Protein 7QLH (pdb70)

Organism: Lactobacillus amylovorus (strain GRL 1112) (NCBI:txid695560)

Radius of gyration: 29.22 Å; Cα contacts (8 Å, |Δi|>4): 826; chains: 2; bounding box: 49×31×118 Å

Sequence (323 aa):
DVNVTSNVQAITSPQTTTIDNQTGAVTYSNWDGKVNGTVTATYNGQSYTATLNETAGKENSRVTPWYTQDGGKTWNVLKKDGGVYRLEPAGKYQLSVNNVSFNFGGTANANKKNITLTSSNGVQFRENGQWKDSIKVSTDQNGAVSQPLTLLIPITPVDVTNGDVNVTSNVQAITSPQTTTIDNQTGAVTYSNWDGKVNGTVTATYNGQSYTATLNETAGKENSRVTPWYTQDGGKTWNVLKKDGGVYRLEPAGKYQLSVNNVSFNFGGTANANKKNITLTSSNGVQFRENGQWKDSIKVSTDQNGAVSQPLTLLIPITPVDVTN

Structure (mmCIF, N/CA/C/O backbone):
data_7QLH
#
_entry.id   7QLH
#
_cell.length_a   49.543
_cell.length_b   91.756
_cell.length_c   93.616
_cell.angle_alpha   90.000
_cell.angle_beta   90.000
_cell.angle_gamma   90.000
#
_symmetry.space_group_name_H-M   'P 21 21 2'
#
loop_
_entity.id
_entity.type
_entity.pdbx_description
1 polymer S-layer
2 non-polymer 'PHOSPHATE ION'
3 non-polymer 'SODIUM ION'
4 water water
#
loop_
_atom_site.group_PDB
_atom_site.id
_atom_site.type_symbol
_atom_site.label_atom_id
_atom_site.label_alt_id
_atom_site.label_comp_id
_atom_site.label_asym_id
_atom_site.label_entity_id
_atom_site.label_seq_id
_atom_site.pdbx_PDB_ins_code
_atom_site.Cartn_x
_atom_site.Cartn_y
_atom_site.Cartn_z
_atom_site.occupancy
_atom_site.B_iso_or_equiv
_atom_site.auth_seq_id
_atom_site.auth_comp_id
_atom_site.auth_asym_id
_atom_site.auth_atom_id
_atom_site.pdbx_PDB_model_num
ATOM 1 N N . ASP A 1 5 ? 14.78713 40.78424 -53.62906 1.000 78.25240 50 ASP A N 1
ATOM 2 C CA . ASP A 1 5 ? 14.21230 40.55591 -52.30757 1.000 69.95642 50 ASP A CA 1
ATOM 3 C C . ASP A 1 5 ? 12.76028 41.00432 -52.25353 1.000 62.35492 50 ASP A C 1
ATOM 4 O O . ASP A 1 5 ? 12.41706 42.08801 -52.72458 1.000 58.54192 50 ASP A O 1
ATOM 9 N N . VAL A 1 6 ? 11.90698 40.16399 -51.67706 1.000 56.18214 51 VAL A N 1
ATOM 10 C CA . VAL A 1 6 ? 10.48673 40.45506 -51.54322 1.000 57.79229 51 VAL A CA 1
ATOM 11 C C . VAL A 1 6 ? 10.13660 40.51473 -50.06442 1.000 51.89827 51 VAL A C 1
ATOM 12 O O . VAL A 1 6 ? 10.58641 39.67744 -49.27451 1.000 47.88334 51 VAL A O 1
ATOM 16 N N . ASN A 1 7 ? 9.33316 41.50618 -49.69568 1.000 49.98444 52 ASN A N 1
ATOM 17 C CA . ASN A 1 7 ? 8.82843 41.66037 -48.33602 1.000 55.77322 52 ASN A CA 1
ATOM 18 C C . ASN A 1 7 ? 7.36340 41.24222 -48.33072 1.000 50.77154 52 ASN A C 1
ATOM 19 O O . ASN A 1 7 ? 6.51450 41.92849 -48.91065 1.000 51.41300 52 ASN A O 1
ATOM 24 N N . VAL A 1 8 ? 7.07177 40.11588 -47.68843 1.000 41.03465 53 VAL A N 1
ATOM 25 C CA . VAL A 1 8 ? 5.71255 39.59285 -47.60843 1.000 48.26392 53 VAL A CA 1
ATOM 26 C C . VAL A 1 8 ? 5.09507 40.10001 -46.30946 1.000 45.13585 53 VAL A C 1
ATOM 27 O O . VAL A 1 8 ? 5.50659 39.69704 -45.22119 1.000 53.61646 53 VAL A O 1
ATOM 31 N N . THR A 1 9 ? 4.11477 40.99168 -46.41197 1.000 51.18162 54 THR A N 1
ATOM 32 C CA . THR A 1 9 ? 3.45916 41.53024 -45.22997 1.000 53.56586 54 THR A CA 1
ATOM 33 C C . THR A 1 9 ? 2.01869 41.04732 -45.16342 1.000 51.41316 54 THR A C 1
ATOM 34 O O . THR A 1 9 ? 1.37097 40.81836 -46.18815 1.000 49.48461 54 THR A O 1
ATOM 38 N N . SER A 1 10 ? 1.52334 40.90094 -43.93986 1.000 61.77859 55 SER A N 1
ATOM 39 C CA . SER A 1 10 ? 0.14811 40.49477 -43.69619 1.000 55.66892 55 SER A CA 1
ATOM 40 C C . SER A 1 10 ? -0.69744 41.71368 -43.35948 1.000 50.39947 55 SER A C 1
ATOM 41 O O . SER A 1 10 ? -0.28577 42.56292 -42.56414 1.000 50.13972 55 SER A O 1
ATOM 44 N N . ASN A 1 11 ? -1.86865 41.80253 -43.98383 1.000 54.02735 56 ASN A N 1
ATOM 45 C CA . ASN A 1 11 ? -2.89569 42.76030 -43.60282 1.000 56.41879 56 ASN A CA 1
ATOM 46 C C . ASN A 1 11 ? -4.12344 42.04999 -43.05403 1.000 54.79762 56 ASN A C 1
ATOM 47 O O . ASN A 1 11 ? -5.19906 42.64806 -42.95622 1.000 60.51692 56 ASN A O 1
ATOM 52 N N . VAL A 1 12 ? -3.97075 40.77671 -42.69654 1.000 56.16277 57 VAL A N 1
ATOM 53 C CA . VAL A 1 12 ? -5.07299 39.97261 -42.18674 1.000 55.16308 57 VAL A CA 1
ATOM 54 C C . VAL A 1 12 ? -5.41539 40.43829 -40.77662 1.000 57.48582 57 VAL A C 1
ATOM 55 O O . VAL A 1 12 ? -4.58874 40.35469 -39.86047 1.000 54.25058 57 VAL A O 1
ATOM 59 N N . GLN A 1 13 ? -6.63719 40.93442 -40.59970 1.000 57.36854 58 GLN A N 1
ATOM 60 C CA . GLN A 1 13 ? -7.12232 41.42361 -39.31768 1.000 58.91875 58 GLN A CA 1
ATOM 61 C C . GLN A 1 13 ? -8.27571 40.55138 -38.84871 1.000 59.31199 58 GLN A C 1
ATOM 62 O O . GLN A 1 13 ? -9.08212 40.08349 -39.65892 1.000 55.50449 58 GLN A O 1
ATOM 68 N N . ALA A 1 14 ? -8.35001 40.33843 -37.53834 1.000 54.53262 59 ALA A N 1
ATOM 69 C CA . ALA A 1 14 ? -9.43096 39.58507 -36.91874 1.000 56.67065 59 ALA A CA 1
ATOM 70 C C . ALA A 1 14 ? -10.18662 40.50938 -35.97482 1.000 56.74730 59 ALA A C 1
ATOM 71 O O . ALA A 1 14 ? -9.60633 41.03342 -35.01905 1.000 64.17238 59 ALA A O 1
ATOM 73 N N . ILE A 1 15 ? -11.47000 40.72172 -36.25374 1.000 59.20417 60 ILE A N 1
ATOM 74 C CA . ILE A 1 15 ? -12.34982 41.52366 -35.41044 1.000 59.57463 60 ILE A CA 1
ATOM 75 C C . ILE A 1 15 ? -13.28804 40.57480 -34.67657 1.000 65.87052 60 ILE A C 1
ATOM 76 O O . ILE A 1 15 ? -13.88225 39.67818 -35.28973 1.000 61.25550 60 ILE A O 1
ATOM 81 N N . THR A 1 16 ? -13.40211 40.75375 -33.36321 1.000 59.04721 61 THR A N 1
ATOM 82 C CA . THR A 1 16 ? -14.15042 39.83325 -32.52022 1.000 57.02057 61 THR A CA 1
ATOM 83 C C . THR A 1 16 ? -15.06717 40.61240 -31.58873 1.000 56.79925 61 THR A C 1
ATOM 84 O O . THR A 1 16 ? -14.67843 41.64371 -31.03276 1.000 56.43357 61 THR A O 1
ATOM 88 N N . SER A 1 17 ? -16.29139 40.11353 -31.43238 1.000 56.50158 62 SER A N 1
ATOM 89 C CA . SER A 1 17 ? -17.34055 40.79725 -30.69808 1.000 56.20202 62 SER A CA 1
ATOM 90 C C . SER A 1 17 ? -17.99579 39.84476 -29.70631 1.000 56.54327 62 SER A C 1
ATOM 91 O O . SER A 1 17 ? -18.20047 38.66453 -30.02059 1.000 52.18151 62 SER A O 1
ATOM 94 N N . PRO A 1 18 ? -18.33594 40.32190 -28.50633 1.000 49.37414 63 PRO A N 1
ATOM 95 C CA . PRO A 1 18 ? -18.92004 39.43222 -27.49426 1.000 44.92700 63 PRO A CA 1
ATOM 96 C C . PRO A 1 18 ? -20.42547 39.30661 -27.67939 1.000 43.48753 63 PRO A C 1
ATOM 97 O O . PRO A 1 18 ? -21.12349 40.30133 -27.88412 1.000 50.91607 63 PRO A O 1
ATOM 101 N N . GLN A 1 19 ? -20.92396 38.07164 -27.61601 1.000 42.19922 64 GLN A N 1
ATOM 102 C CA . GLN A 1 19 ? -22.36191 37.85081 -27.68490 1.000 48.13378 64 GLN A CA 1
ATOM 103 C C . GLN A 1 19 ? -23.04059 37.99057 -26.32472 1.000 47.33120 64 GLN A C 1
ATOM 104 O O . GLN A 1 19 ? -24.26283 38.17454 -26.27066 1.000 43.92457 64 GLN A O 1
ATOM 110 N N . THR A 1 20 ? -22.28317 37.92933 -25.23114 1.000 42.49526 65 THR A N 1
ATOM 111 C CA . THR A 1 20 ? -22.85790 37.91157 -23.89112 1.000 43.41661 65 THR A CA 1
ATOM 112 C C . THR A 1 20 ? -22.17805 38.95419 -23.01782 1.000 43.99306 65 THR A C 1
ATOM 113 O O . THR A 1 20 ? -20.94517 39.02532 -22.97169 1.000 46.50675 65 THR A O 1
ATOM 117 N N . THR A 1 21 ? -22.98116 39.75718 -22.32801 1.000 44.58131 66 THR A N 1
ATOM 118 C CA . THR A 1 21 ? -22.49224 40.69316 -21.32636 1.000 45.96245 66 THR A CA 1
ATOM 119 C C . THR A 1 21 ? -22.99235 40.25828 -19.95389 1.000 48.04142 66 THR A C 1
ATOM 120 O O . THR A 1 21 ? -24.19187 40.02399 -19.76925 1.000 43.57569 66 THR A O 1
ATOM 124 N N . THR A 1 22 ? -22.07498 40.13951 -18.99958 1.000 40.60871 67 THR A N 1
ATOM 125 C CA . THR A 1 22 ? -22.40763 39.71641 -17.64892 1.000 42.40332 67 THR A CA 1
ATOM 126 C C . THR A 1 22 ? -22.00894 40.80824 -16.66695 1.000 48.94940 67 THR A C 1
ATOM 127 O O . THR A 1 22 ? -20.91288 41.37332 -16.76643 1.000 43.24323 67 THR A O 1
ATOM 131 N N . ILE A 1 23 ? -22.90675 41.10819 -15.73258 1.000 42.94121 68 ILE A N 1
ATOM 132 C CA . ILE A 1 23 ? -22.65848 42.06685 -14.66319 1.000 46.41061 68 ILE A CA 1
ATOM 133 C C . ILE A 1 23 ? -22.73147 41.31114 -13.34938 1.000 44.93546 68 ILE A C 1
ATOM 134 O O . ILE A 1 23 ? -23.77369 40.72924 -13.02324 1.000 44.60335 68 ILE A O 1
ATOM 139 N N . ASP A 1 24 ? -21.62766 41.30031 -12.60769 1.000 50.18074 69 ASP A N 1
ATOM 140 C CA . ASP A 1 24 ? -21.63209 40.77920 -11.24483 1.000 51.71073 69 ASP A CA 1
ATOM 141 C C . ASP A 1 24 ? -22.18314 41.87098 -10.33851 1.000 46.60137 69 ASP A C 1
ATOM 142 O O . ASP A 1 24 ? -21.54224 42.90689 -10.14162 1.000 48.11265 69 ASP A O 1
ATOM 147 N N . ASN A 1 25 ? -23.37554 41.64675 -9.79328 1.000 43.97942 70 ASN A N 1
ATOM 148 C CA . ASN A 1 25 ? -24.05239 42.68898 -9.03748 1.000 44.08071 70 ASN A CA 1
ATOM 149 C C . ASN A 1 25 ? -23.51506 42.85347 -7.62013 1.000 53.01043 70 ASN A C 1
ATOM 150 O O . ASN A 1 25 ? -23.91721 43.79585 -6.93167 1.000 49.11427 70 ASN A O 1
ATOM 155 N N . GLN A 1 26 ? -22.62553 41.97382 -7.15870 1.000 52.33627 71 GLN A N 1
ATOM 156 C CA . GLN A 1 26 ? -21.96603 42.22739 -5.88389 1.000 53.48000 71 GLN A CA 1
ATOM 157 C C . GLN A 1 26 ? -20.89977 43.30993 -5.99399 1.000 60.74795 71 GLN A C 1
ATOM 158 O O . GLN A 1 26 ? -20.56704 43.93808 -4.98360 1.000 66.37907 71 GLN A O 1
ATOM 164 N N . THR A 1 27 ? -20.37287 43.55382 -7.19546 1.000 56.93592 72 THR A N 1
ATOM 165 C CA . THR A 1 27 ? -19.34197 44.56394 -7.40674 1.000 55.99285 72 THR A CA 1
ATOM 166 C C . THR A 1 27 ? -19.66779 45.56893 -8.50028 1.000 56.98583 72 THR A C 1
ATOM 167 O O . THR A 1 27 ? -19.06988 46.65229 -8.50662 1.000 60.27906 72 THR A O 1
ATOM 171 N N . GLY A 1 28 ? -20.57721 45.25680 -9.42007 1.000 56.12961 73 GLY A N 1
ATOM 172 C CA . GLY A 1 28 ? -20.84468 46.10698 -10.55903 1.000 51.88159 73 GLY A CA 1
ATOM 173 C C . GLY A 1 28 ? -19.94804 45.86929 -11.75490 1.000 50.31200 73 GLY A C 1
ATOM 174 O O . GLY A 1 28 ? -20.07866 46.58697 -12.75671 1.000 43.80668 73 GLY A O 1
ATOM 175 N N . ALA A 1 29 ? -19.05412 44.88367 -11.68766 1.000 46.86713 74 ALA A N 1
ATOM 176 C CA . ALA A 1 29 ? -18.09776 44.65374 -12.76194 1.000 55.36084 74 ALA A CA 1
ATOM 177 C C . ALA A 1 29 ? -18.77087 44.01919 -13.97280 1.000 48.75380 74 ALA A C 1
ATOM 178 O O . ALA A 1 29 ? -19.60332 43.11664 -13.84359 1.000 48.54813 74 ALA A O 1
ATOM 180 N N . VAL A 1 30 ? -18.39855 44.49692 -15.15675 1.000 48.74249 75 VAL A N 1
ATOM 181 C CA . VAL A 1 30 ? -18.91019 43.98003 -16.42092 1.000 51.97490 75 VAL A CA 1
ATOM 182 C C . VAL A 1 30 ? -17.89102 43.00649 -16.99433 1.000 43.94123 75 VAL A C 1
ATOM 183 O O . VAL A 1 30 ? -16.68849 43.29463 -17.00934 1.000 49.98872 75 VAL A O 1
ATOM 187 N N . THR A 1 31 ? -18.36567 41.85368 -17.46218 1.000 45.09589 76 THR A N 1
ATOM 188 C CA . THR A 1 31 ? -17.51921 40.86357 -18.11508 1.000 45.44339 76 THR A CA 1
ATOM 189 C C . THR A 1 31 ? -18.13586 40.48458 -19.45331 1.000 50.23513 76 THR A C 1
ATOM 190 O O . THR A 1 31 ? -19.32758 40.16539 -19.52174 1.000 51.88780 76 THR A O 1
ATOM 194 N N . TYR A 1 32 ? -17.32641 40.52172 -20.50934 1.000 50.60082 77 TYR A N 1
ATOM 195 C CA . TYR A 1 32 ? -17.75137 40.13959 -21.85042 1.000 51.51807 77 TYR A CA 1
ATOM 196 C C . TYR A 1 32 ? -17.33168 38.70355 -22.14391 1.000 48.20464 77 TYR A C 1
ATOM 197 O O . TYR A 1 32 ? -16.21100 38.29761 -21.82256 1.000 55.42564 77 TYR A O 1
ATOM 206 N N . SER A 1 33 ? -18.22657 37.93846 -22.76839 1.000 49.43738 78 SER A N 1
ATOM 207 C CA . SER A 1 33 ? -17.95118 36.53530 -23.05224 1.000 51.37867 78 SER A CA 1
ATOM 208 C C . SER A 1 33 ? -18.62734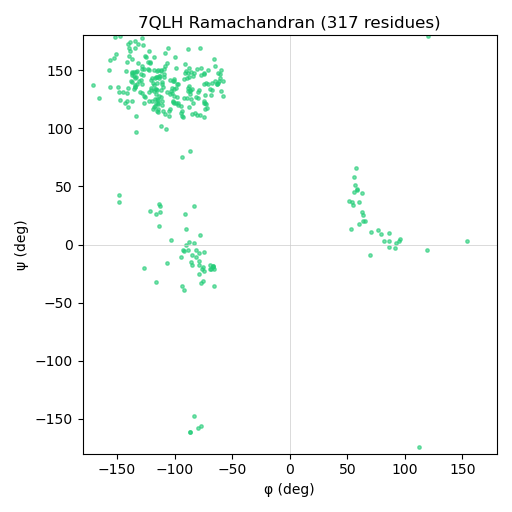 36.12764 -24.35835 1.000 46.72346 78 SER A C 1
ATOM 209 O O . SER A 1 33 ? -19.31061 36.92643 -25.00722 1.000 44.44897 78 SER A O 1
ATOM 212 N N . ASN A 1 34 ? -18.43365 34.85785 -24.73093 1.000 45.26307 79 ASN A N 1
ATOM 213 C CA . ASN A 1 34 ? -19.00868 34.25233 -25.93792 1.000 48.22751 79 ASN A CA 1
ATOM 214 C C . ASN A 1 34 ? -18.59656 35.02966 -27.19255 1.000 42.87597 79 ASN A C 1
ATOM 215 O O . ASN A 1 34 ? -19.40950 35.62557 -27.90052 1.000 41.26603 79 ASN A O 1
ATOM 220 N N . TRP A 1 35 ? -17.29800 34.97400 -27.45928 1.000 41.01442 80 TRP A N 1
ATOM 221 C CA . TRP A 1 35 ? -16.71342 35.78789 -28.51218 1.000 49.51825 80 TRP A CA 1
ATOM 222 C C . TRP A 1 35 ? -17.06177 35.25172 -29.89635 1.000 56.18072 80 TRP A C 1
ATOM 223 O O . TRP A 1 35 ? -17.20589 34.04459 -30.10887 1.000 53.14713 80 TRP A O 1
ATOM 234 N N . ASP A 1 36 ? -17.20366 36.18054 -30.84078 1.000 55.64407 81 ASP A N 1
ATOM 235 C CA . ASP A 1 36 ? -17.63089 35.89478 -32.20873 1.000 52.46673 81 ASP A CA 1
ATOM 236 C C . ASP A 1 36 ? -16.69194 36.64967 -33.14469 1.000 60.36467 81 ASP A C 1
ATOM 237 O O . ASP A 1 36 ? -16.89832 37.83777 -33.40987 1.000 63.35887 81 ASP A O 1
ATOM 242 N N . GLY A 1 37 ? -15.67334 35.96021 -33.65119 1.000 54.44780 82 GLY A N 1
ATOM 243 C CA . GLY A 1 37 ? -14.63387 36.58328 -34.44526 1.000 54.54280 82 GLY A CA 1
ATOM 244 C C . GLY A 1 37 ? -14.82691 36.40787 -35.94118 1.000 59.35529 82 GLY A C 1
ATOM 245 O O . GLY A 1 37 ? -15.41706 35.43325 -36.40151 1.000 51.12282 82 GLY A O 1
ATOM 246 N N . LYS A 1 38 ? -14.30884 37.37171 -36.69832 1.000 61.41661 83 LYS A N 1
ATOM 247 C CA . LYS A 1 38 ? -14.36528 37.34401 -38.15281 1.000 61.35056 83 LYS A CA 1
ATOM 248 C C . LYS A 1 38 ? -13.04994 37.87031 -38.70267 1.000 55.19286 83 LYS A C 1
ATOM 249 O O . LYS A 1 38 ? -12.57512 38.92873 -38.28214 1.000 60.53900 83 LYS A O 1
ATOM 255 N N . VAL A 1 39 ? -12.46476 37.12993 -39.63305 1.000 66.71044 84 VAL A N 1
ATOM 256 C CA . VAL A 1 39 ? -11.15540 37.45097 -40.18655 1.000 64.86736 84 VAL A CA 1
ATOM 257 C C . VAL A 1 39 ? -11.34044 38.12753 -41.53706 1.000 57.05440 84 VAL A C 1
ATOM 258 O O . VAL A 1 39 ? -12.24180 37.77058 -42.30566 1.000 65.83443 84 VAL A O 1
ATOM 262 N N . ASN A 1 40 ? -10.49064 39.11208 -41.82558 1.000 58.40415 85 ASN A N 1
ATOM 263 C CA . ASN A 1 40 ? -10.54737 39.84604 -43.08283 1.000 55.06947 85 ASN A CA 1
ATOM 264 C C . ASN A 1 40 ? -9.14921 40.32693 -43.44275 1.000 54.61207 85 ASN A C 1
ATOM 265 O O . ASN A 1 40 ? -8.24439 40.34879 -42.60605 1.000 55.32943 85 ASN A O 1
ATOM 270 N N . GLY A 1 41 ? -8.98220 40.71937 -44.69693 1.000 57.23244 86 GLY A N 1
ATOM 271 C CA . GLY A 1 41 ? -7.73782 41.29856 -45.16178 1.000 53.75804 86 GLY A CA 1
ATOM 272 C C . GLY A 1 41 ? -7.02269 40.39133 -46.14551 1.000 48.39536 86 GLY A C 1
ATOM 273 O O . GLY A 1 41 ? -7.52667 39.34546 -46.56061 1.000 56.14463 86 GLY A O 1
ATOM 274 N N . THR A 1 42 ? -5.81818 40.81603 -46.52169 1.000 48.60645 87 THR A N 1
ATOM 275 C CA . THR A 1 42 ? -5.04092 40.13293 -47.54569 1.000 50.55942 87 THR A CA 1
ATOM 276 C C . THR A 1 42 ? -3.58097 40.08528 -47.12370 1.000 47.05577 87 THR A C 1
ATOM 277 O O . THR A 1 42 ? -3.15110 40.78089 -46.20182 1.000 52.39808 87 THR A O 1
ATOM 281 N N . VAL A 1 43 ? -2.81570 39.25051 -47.81788 1.000 47.74880 88 VAL A N 1
ATOM 282 C CA . VAL A 1 43 ? -1.36330 39.22964 -47.70794 1.000 40.30637 88 VAL A CA 1
ATOM 283 C C . VAL A 1 43 ? -0.79288 39.90574 -48.94789 1.000 47.48736 88 VAL A C 1
ATOM 284 O O . VAL A 1 43 ? -1.18176 39.57973 -50.07512 1.000 44.42969 88 VAL A O 1
ATOM 288 N N . THR A 1 44 ? 0.10656 40.86150 -48.74763 1.000 47.95047 89 THR A N 1
ATOM 289 C CA . THR A 1 44 ? 0.73611 41.56856 -49.84982 1.000 48.18399 89 THR A CA 1
ATOM 290 C C . THR A 1 44 ? 2.23784 41.32811 -49.82865 1.000 50.37523 89 THR A C 1
ATOM 291 O O . THR A 1 44 ? 2.83890 41.11538 -48.77066 1.000 59.81826 89 THR A O 1
ATOM 295 N N . ALA A 1 45 ? 2.83140 41.35374 -51.01501 1.000 49.99928 90 ALA A N 1
ATOM 296 C CA . ALA A 1 45 ? 4.27038 41.26681 -51.19281 1.000 49.40342 90 ALA A CA 1
ATOM 297 C C . ALA A 1 45 ? 4.75678 42.53603 -51.87437 1.000 47.66185 90 ALA A C 1
ATOM 298 O O . ALA A 1 45 ? 4.10669 43.04098 -52.79370 1.000 53.91965 90 ALA A O 1
ATOM 300 N N . THR A 1 46 ? 5.89046 43.05568 -51.41698 1.000 46.05338 91 THR A N 1
ATOM 301 C CA . THR A 1 46 ? 6.51395 44.23184 -52.01051 1.000 49.56474 91 THR A CA 1
ATOM 302 C C . THR A 1 46 ? 7.79800 43.79517 -52.70296 1.000 55.09118 91 THR A C 1
ATOM 303 O O . THR A 1 46 ? 8.67528 43.19488 -52.07092 1.000 52.07249 91 THR A O 1
ATOM 307 N N . TYR A 1 47 ? 7.89857 44.08766 -53.99888 1.000 53.41667 92 TYR A N 1
ATOM 308 C CA . TYR A 1 47 ? 9.02325 43.65033 -54.81777 1.000 55.77754 92 TYR A CA 1
ATOM 309 C C . TYR A 1 47 ? 9.38382 44.76166 -55.78881 1.000 47.46363 92 TYR A C 1
ATOM 310 O O . TYR A 1 47 ? 8.53031 45.21488 -56.55594 1.000 51.09593 92 TYR A O 1
ATOM 319 N N . ASN A 1 48 ? 10.64145 45.20034 -55.74168 1.000 55.01736 93 ASN A N 1
ATOM 320 C CA . ASN A 1 48 ? 11.16676 46.22354 -56.64794 1.000 58.70866 93 ASN A CA 1
ATOM 321 C C . ASN A 1 48 ? 10.27631 47.46566 -56.67256 1.000 56.28870 93 ASN A C 1
ATOM 322 O O . ASN A 1 48 ? 10.07559 48.09422 -57.71397 1.000 64.22855 93 ASN A O 1
ATOM 327 N N . GLY A 1 49 ? 9.72883 47.81841 -55.51141 1.000 55.06445 94 GLY A N 1
ATOM 328 C CA . GLY A 1 49 ? 8.97021 49.04187 -55.36255 1.000 55.88977 94 GLY A CA 1
ATOM 329 C C . GLY A 1 49 ? 7.48030 48.92932 -55.59962 1.000 52.94345 94 GLY A C 1
ATOM 330 O O . GLY A 1 49 ? 6.76778 49.92573 -55.42384 1.000 56.13748 94 GLY A O 1
ATOM 331 N N . GLN A 1 50 ? 6.98269 47.75951 -55.98595 1.000 57.01296 95 GLN A N 1
ATOM 332 C CA . GLN A 1 50 ? 5.57102 47.56718 -56.27685 1.000 52.82305 95 GLN A CA 1
ATOM 333 C C . GLN A 1 50 ? 4.99667 46.48454 -55.37373 1.000 46.04119 95 GLN A C 1
ATOM 334 O O . GLN A 1 50 ? 5.71724 45.61806 -54.87069 1.000 43.98053 95 GLN A O 1
ATOM 340 N N . SER A 1 51 ? 3.68212 46.53015 -55.18346 1.000 42.15255 96 SER A N 1
ATOM 341 C CA . SER A 1 51 ? 3.00451 45.62207 -54.26995 1.000 50.96783 96 SER A CA 1
ATOM 342 C C . SER A 1 51 ? 2.08912 44.68098 -55.03950 1.000 45.57794 96 SER A C 1
ATOM 343 O O . SER A 1 51 ? 1.45845 45.07325 -56.02764 1.000 45.83271 96 SER A O 1
ATOM 346 N N . TYR A 1 52 ? 2.01879 43.43872 -54.57213 1.000 45.56172 97 TYR A N 1
ATOM 347 C CA . TYR A 1 52 ? 1.28543 42.37965 -55.24617 1.000 41.63346 97 TYR A CA 1
ATOM 348 C C . TYR A 1 52 ? 0.45625 41.60910 -54.23099 1.000 47.47314 97 TYR A C 1
ATOM 349 O O . TYR A 1 52 ? 0.93151 41.29991 -53.13242 1.000 44.11532 97 TYR A O 1
ATOM 358 N N . THR A 1 53 ? -0.78049 41.29479 -54.60598 1.000 42.68790 98 THR A N 1
ATOM 359 C CA . THR A 1 53 ? -1.69298 40.57603 -53.72914 1.000 43.65740 98 THR A CA 1
ATOM 360 C C . THR A 1 53 ? -1.48408 39.07479 -53.86831 1.000 46.16492 98 THR A C 1
ATOM 361 O O . THR A 1 53 ? -1.40194 38.55472 -54.98511 1.000 39.08136 98 THR A O 1
ATOM 365 N N . ALA A 1 54 ? -1.40095 38.38332 -52.73275 1.000 44.69857 99 ALA A N 1
ATOM 366 C CA . ALA A 1 54 ? -1.34789 36.92958 -52.75937 1.000 37.42921 99 ALA A CA 1
ATOM 367 C C . ALA A 1 54 ? -2.63539 36.37169 -53.35370 1.000 39.48325 99 ALA A C 1
ATOM 368 O O . ALA A 1 54 ? -3.73261 36.86113 -53.07267 1.000 37.00039 99 ALA A O 1
ATOM 370 N N . THR A 1 55 ? -2.49825 35.35964 -54.20480 1.000 36.51216 100 THR A N 1
ATOM 371 C CA . THR A 1 55 ? -3.64014 34.72352 -5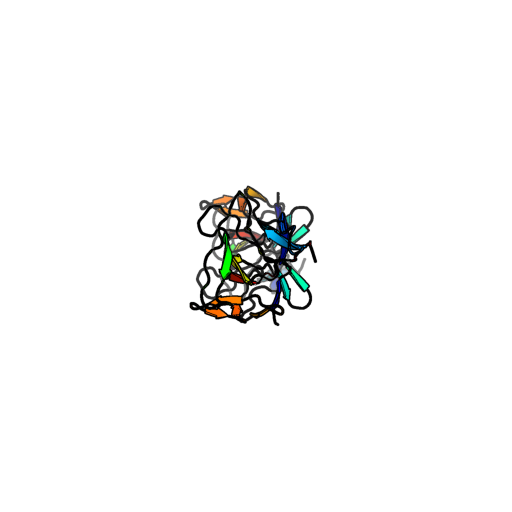4.84156 1.000 34.73714 100 THR A CA 1
ATOM 372 C C . THR A 1 55 ? -3.85586 33.33536 -54.25099 1.000 43.82666 100 THR A C 1
ATOM 373 O O . THR A 1 55 ? -2.92042 32.69770 -53.75509 1.000 34.03125 100 THR A O 1
ATOM 377 N N . LEU A 1 56 ? -5.10114 32.87092 -54.31070 1.000 45.05828 101 LEU A N 1
ATOM 378 C CA . LEU A 1 56 ? -5.47984 31.56884 -53.78146 1.000 45.14766 101 LEU A CA 1
ATOM 379 C C . LEU A 1 56 ? -6.03038 30.69434 -54.89796 1.000 48.94002 101 LEU A C 1
ATOM 380 O O . LEU A 1 56 ? -6.72049 31.17910 -55.80180 1.000 45.46689 101 LEU A O 1
ATOM 385 N N . ASN A 1 57 ? -5.72495 29.40292 -54.82249 1.000 53.32637 102 ASN A N 1
ATOM 386 C CA . ASN A 1 57 ? -6.23594 28.44514 -55.79205 1.000 52.00075 102 ASN A CA 1
ATOM 387 C C . ASN A 1 57 ? -7.71624 28.18931 -55.53667 1.000 55.53878 102 ASN A C 1
ATOM 388 O O . ASN A 1 57 ? -8.11721 27.88402 -54.41023 1.000 60.83680 102 ASN A O 1
ATOM 393 N N . GLU A 1 58 ? -8.53014 28.30418 -56.58660 1.000 62.08236 103 GLU A N 1
ATOM 394 C CA . GLU A 1 58 ? -9.97866 28.19485 -56.46386 1.000 61.00478 103 GLU A CA 1
ATOM 395 C C . GLU A 1 58 ? -10.54784 27.07611 -57.33550 1.000 65.21532 103 GLU A C 1
ATOM 396 O O . GLU A 1 58 ? -11.69603 27.14937 -57.77592 1.000 69.69820 103 GLU A O 1
ATOM 402 N N . THR A 1 59 ? -9.76633 26.03102 -57.58873 1.000 66.95890 104 THR A N 1
ATOM 403 C CA . THR A 1 59 ? -10.24081 24.91641 -58.39539 1.000 75.43567 104 THR A CA 1
ATOM 404 C C . THR A 1 59 ? -10.92671 23.87163 -57.51748 1.000 80.14076 104 THR A C 1
ATOM 405 O O . THR A 1 59 ? -10.84835 23.90035 -56.28811 1.000 73.23132 104 THR A O 1
ATOM 409 N N . ALA A 1 60 ? -11.60741 22.93032 -58.17262 1.000 81.46100 105 ALA A N 1
ATOM 410 C CA . ALA A 1 60 ? -12.34413 21.90046 -57.45123 1.000 81.76046 105 ALA A CA 1
ATOM 411 C C . ALA A 1 60 ? -11.44850 20.78408 -56.93238 1.000 76.97137 105 ALA A C 1
ATOM 412 O O . ALA A 1 60 ? -11.86244 20.04400 -56.03305 1.000 83.44559 105 ALA A O 1
ATOM 414 N N . GLY A 1 61 ? -10.23639 20.65630 -57.46184 1.000 77.59962 106 GLY A N 1
ATOM 415 C CA . GLY A 1 61 ? -9.38147 19.52655 -57.16680 1.000 82.72303 106 GLY A CA 1
ATOM 416 C C . GLY A 1 61 ? -8.70816 19.60095 -55.81097 1.000 79.41369 106 GLY A C 1
ATOM 417 O O . GLY A 1 61 ? -9.17269 20.26202 -54.87854 1.000 83.40043 106 GLY A O 1
ATOM 418 N N . LYS A 1 62 ? -7.57992 18.89357 -55.71254 1.000 78.74419 107 LYS A N 1
ATOM 419 C CA . LYS A 1 62 ? -6.84219 18.78888 -54.45895 1.000 83.49023 107 LYS A CA 1
ATOM 420 C C . LYS A 1 62 ? -6.06368 20.05757 -54.14030 1.000 80.23915 107 LYS A C 1
ATOM 421 O O . LYS A 1 62 ? -5.89221 20.39554 -52.96402 1.000 81.23019 107 LYS A O 1
ATOM 427 N N . GLU A 1 63 ? -5.59754 20.77334 -55.15948 1.000 83.38869 108 GLU A N 1
ATOM 428 C CA . GLU A 1 63 ? -4.74416 21.93553 -54.95467 1.000 79.49702 108 GLU A CA 1
ATOM 429 C C . GLU A 1 63 ? -5.51294 23.18123 -54.52103 1.000 78.11005 108 GLU A C 1
ATOM 430 O O . GLU A 1 63 ? -4.91656 24.26142 -54.45877 1.000 72.54724 108 GLU A O 1
ATOM 436 N N . ASN A 1 64 ? -6.80357 23.05960 -54.21544 1.000 73.84893 109 ASN A N 1
ATOM 437 C CA . ASN A 1 64 ? -7.58036 24.20966 -53.77227 1.000 68.19139 109 ASN A CA 1
ATOM 438 C C . ASN A 1 64 ? -7.02774 24.76268 -52.46172 1.000 67.33098 109 ASN A C 1
ATOM 439 O O . ASN A 1 64 ? -6.65563 24.00920 -51.55726 1.000 65.75834 109 ASN A O 1
ATOM 444 N N . SER A 1 65 ? -6.97661 26.09165 -52.36491 1.000 53.86996 110 SER A N 1
ATOM 445 C CA . SER A 1 65 ? -6.39320 26.74012 -51.19698 1.000 61.22137 110 SER A CA 1
ATOM 446 C C . SER A 1 65 ? -7.26881 26.52776 -49.96912 1.000 57.62562 110 SER A C 1
ATOM 447 O O . SER A 1 65 ? -8.48743 26.71741 -50.01969 1.000 57.81389 110 SER A O 1
ATOM 450 N N . ARG A 1 66 ? -6.63482 26.15274 -48.86085 1.000 61.14096 111 ARG A N 1
ATOM 451 C CA . ARG A 1 66 ? -7.31263 25.74621 -47.63580 1.000 60.90834 111 ARG A CA 1
ATOM 452 C C . ARG A 1 66 ? -6.90781 26.69905 -46.52357 1.000 56.83889 111 ARG A C 1
ATOM 453 O O . ARG A 1 66 ? -5.73331 26.74047 -46.14587 1.000 64.32353 111 ARG A O 1
ATOM 461 N N . VAL A 1 67 ? -7.86751 27.44462 -45.98573 1.000 60.46689 112 VAL A N 1
ATOM 462 C CA . VAL A 1 67 ? -7.61888 28.33027 -44.85221 1.000 53.75172 112 VAL A CA 1
ATOM 463 C C . VAL A 1 67 ? -8.02654 27.60500 -43.57694 1.000 61.95547 112 VAL A C 1
ATOM 464 O O . VAL A 1 67 ? -9.19379 27.23063 -43.41023 1.000 61.69777 112 VAL A O 1
ATOM 468 N N . THR A 1 68 ? -7.06877 27.41480 -42.67105 1.000 63.76017 113 THR A N 1
ATOM 469 C CA . THR A 1 68 ? -7.29455 26.67078 -41.43589 1.000 58.75945 113 THR A CA 1
ATOM 470 C C . THR A 1 68 ? -6.86977 27.53485 -40.25715 1.000 56.69577 113 THR A C 1
ATOM 471 O O . THR A 1 68 ? -5.69596 27.95441 -40.19095 1.000 60.11355 113 THR A O 1
ATOM 475 N N . PRO A 1 69 ? -7.76447 27.82881 -39.31599 1.000 55.20365 114 PRO A N 1
ATOM 476 C CA . PRO A 1 69 ? -7.36763 28.59829 -38.13257 1.000 54.28280 114 PRO A CA 1
ATOM 477 C C . PRO A 1 69 ? -6.77124 27.70221 -37.05742 1.000 56.35647 114 PRO A C 1
ATOM 478 O O . PRO A 1 69 ? -7.19027 26.55733 -36.86888 1.000 58.91967 114 PRO A O 1
ATOM 482 N N . TRP A 1 70 ? -5.77932 28.23869 -36.34725 1.000 58.88618 115 TRP A N 1
ATOM 483 C CA . TRP A 1 70 ? -5.09107 27.51731 -35.28718 1.000 58.48731 115 TRP A CA 1
ATOM 484 C C . TRP A 1 70 ? -5.06421 28.35914 -34.01946 1.000 64.89728 115 TRP A C 1
ATOM 485 O O . TRP A 1 70 ? -4.98818 29.58925 -34.07294 1.000 64.86375 115 TRP A O 1
ATOM 496 N N . TYR A 1 71 ? -5.12579 27.67828 -32.87570 1.000 68.00334 116 TYR A N 1
ATOM 497 C CA . TYR A 1 71 ? -5.04256 28.31235 -31.56779 1.000 72.19983 116 TYR A CA 1
ATOM 498 C C . TYR A 1 71 ? -4.09663 27.51906 -30.67866 1.000 71.48186 116 TYR A C 1
ATOM 499 O O . TYR A 1 71 ? -3.98369 26.29467 -30.79804 1.000 70.84707 116 TYR A O 1
ATOM 508 N N . THR A 1 72 ? -3.41727 28.22805 -29.78307 1.000 71.58657 117 THR A N 1
ATOM 509 C CA . THR A 1 72 ? -2.55528 27.60848 -28.78823 1.000 79.95504 117 THR A CA 1
ATOM 510 C C . THR A 1 72 ? -3.10583 27.88173 -27.39503 1.000 85.50094 117 THR A C 1
ATOM 511 O O . THR A 1 72 ? -3.68244 28.94432 -27.13861 1.000 86.20407 117 THR A O 1
ATOM 515 N N . GLN A 1 73 ? -2.96211 26.89809 -26.50811 1.000 92.38850 118 GLN A N 1
ATOM 516 C CA . GLN A 1 73 ? -3.33185 27.07564 -25.10924 1.000 91.52110 118 GLN A CA 1
ATOM 517 C C . GLN A 1 73 ? -2.13756 27.50998 -24.27253 1.000 94.47591 118 GLN A C 1
ATOM 518 O O . GLN A 1 73 ? -2.28555 28.31380 -23.34576 1.000 95.06545 118 GLN A O 1
ATOM 524 N N . ASP A 1 74 ? -0.95273 26.99425 -24.59521 1.000 94.37648 119 ASP A N 1
ATOM 525 C CA . ASP A 1 74 ? 0.28765 27.42771 -23.96712 1.000 89.59780 119 ASP A CA 1
ATOM 526 C C . ASP A 1 74 ? 0.80242 28.69452 -24.64031 1.000 88.57409 119 ASP A C 1
ATOM 527 O O . ASP A 1 74 ? 0.01099 29.52091 -25.10691 1.000 92.25696 119 ASP A O 1
ATOM 532 N N . GLY A 1 75 ? 2.12658 28.85903 -24.69512 1.000 83.47269 120 GLY A N 1
ATOM 533 C CA . GLY A 1 75 ? 2.69739 29.99489 -25.39582 1.000 80.25307 120 GLY A CA 1
ATOM 534 C C . GLY A 1 75 ? 2.89769 29.77546 -26.87976 1.000 92.00373 120 GLY A C 1
ATOM 535 O O . GLY A 1 75 ? 3.10008 30.74626 -27.61786 1.000 95.93874 120 GLY A O 1
ATOM 536 N N . GLY A 1 76 ? 2.84000 28.52337 -27.33178 1.000 85.39514 121 GLY A N 1
ATOM 537 C CA . GLY A 1 76 ? 3.03047 28.19972 -28.73092 1.000 85.12365 121 GLY A CA 1
ATOM 538 C C . GLY A 1 76 ? 3.54032 26.78891 -28.93832 1.000 91.08636 121 GLY A C 1
ATOM 539 O O . GLY A 1 76 ? 3.80621 26.37659 -30.07183 1.000 84.60214 121 GLY A O 1
ATOM 540 N N . LYS A 1 77 ? 3.67698 26.03557 -27.84442 1.000 90.42829 122 LYS A N 1
ATOM 541 C CA . LYS A 1 77 ? 4.19987 24.67665 -27.92108 1.000 93.37242 122 LYS A CA 1
ATOM 542 C C . LYS A 1 77 ? 3.17985 23.67983 -28.45471 1.000 93.31515 122 LYS A C 1
ATOM 543 O O . LYS A 1 77 ? 3.57183 22.60587 -28.92596 1.000 90.18521 122 LYS A O 1
ATOM 549 N N . THR A 1 78 ? 1.88925 24.00109 -28.38900 1.000 92.08047 123 THR A N 1
ATOM 550 C CA . THR A 1 78 ? 0.84422 23.11714 -28.89384 1.000 92.49965 123 THR A CA 1
ATOM 551 C C . THR A 1 78 ? -0.16839 23.95412 -29.65847 1.000 85.65402 123 THR A C 1
ATOM 552 O O . THR A 1 78 ? -0.72694 24.90883 -29.10995 1.000 86.36416 123 THR A O 1
ATOM 556 N N . TRP A 1 79 ? -0.39897 23.59971 -30.91830 1.000 74.19658 124 TRP A N 1
ATOM 557 C CA . TRP A 1 79 ? -1.38634 24.25766 -31.75929 1.000 67.92924 124 TRP A CA 1
ATOM 558 C C . TRP A 1 79 ? -2.41024 23.23042 -32.21466 1.000 66.64808 124 TRP A C 1
ATOM 559 O O . TRP A 1 79 ? -2.05824 22.08681 -32.52073 1.000 65.82624 124 TRP A O 1
ATOM 570 N N . ASN A 1 80 ? -3.67633 23.63646 -32.26255 1.000 64.98624 125 ASN A N 1
ATOM 571 C CA . ASN A 1 80 ? -4.73061 22.75714 -32.74298 1.000 71.04979 125 ASN A CA 1
ATOM 572 C C . ASN A 1 80 ? -5.69814 23.54757 -33.61188 1.000 64.82587 125 ASN A C 1
ATOM 573 O O . ASN A 1 80 ? -5.73630 24.77945 -33.57613 1.000 61.09907 125 ASN A O 1
ATOM 578 N N . VAL A 1 81 ? -6.48522 22.81468 -34.39745 1.000 61.18257 126 VAL A N 1
ATOM 579 C CA . VAL A 1 81 ? -7.38184 23.43750 -35.36532 1.000 67.43382 126 VAL A CA 1
ATOM 580 C C . VAL A 1 81 ? -8.56115 24.05430 -34.62597 1.000 69.24769 126 VAL A C 1
ATOM 581 O O . VAL A 1 81 ? -9.27437 23.36952 -33.88223 1.000 65.56918 126 VAL A O 1
ATOM 585 N N . LEU A 1 82 ? -8.77166 25.35356 -34.82930 1.000 61.81170 127 LEU A N 1
ATOM 586 C CA . LEU A 1 82 ? -9.88762 26.05069 -34.20160 1.000 55.59686 127 LEU A CA 1
ATOM 587 C C . LEU A 1 82 ? -11.17982 25.65647 -34.90152 1.000 63.26199 127 LEU A C 1
ATOM 588 O O . LEU A 1 82 ? -11.41290 26.03760 -36.05352 1.000 63.16835 127 LEU A O 1
ATOM 593 N N . LYS A 1 83 ? -12.01709 24.88877 -34.21420 1.000 62.42854 128 LYS A N 1
ATOM 594 C CA . LYS A 1 83 ? -13.30248 24.48312 -34.75708 1.000 57.22116 128 LYS A CA 1
ATOM 595 C C . LYS A 1 83 ? -14.38421 25.48301 -34.36356 1.000 59.73972 128 LYS A C 1
ATOM 596 O O . LYS A 1 83 ? -14.26969 26.20040 -33.36747 1.000 59.65140 128 LYS A O 1
ATOM 602 N N . LYS A 1 84 ? -15.44258 25.52345 -35.16809 1.000 59.91350 129 LYS A N 1
ATOM 603 C CA . LYS A 1 84 ? -16.55810 26.41655 -34.89609 1.000 58.44940 129 LYS A CA 1
ATOM 604 C C . LYS A 1 84 ? -17.26544 26.02005 -33.60480 1.000 64.15216 129 LYS A C 1
ATOM 605 O O . LYS A 1 84 ? -17.24483 24.85967 -33.18514 1.000 67.72231 129 LYS A O 1
ATOM 611 N N . ASP A 1 85 ? -17.89567 27.00798 -32.97351 1.000 70.53644 130 ASP A N 1
ATOM 612 C CA . ASP A 1 85 ? -18.64044 26.81208 -31.73459 1.000 66.59816 130 ASP A CA 1
ATOM 613 C C . ASP A 1 85 ? -19.90011 27.65765 -31.81567 1.000 63.92518 130 ASP A C 1
ATOM 614 O O . ASP A 1 85 ? -19.81630 28.88430 -31.91997 1.000 69.38327 130 ASP A O 1
ATOM 619 N N . GLY A 1 86 ? -21.06026 27.01000 -31.76611 1.000 67.72058 131 GLY A N 1
ATOM 620 C CA . GLY A 1 86 ? -22.30503 27.73014 -31.96988 1.000 64.14361 131 GLY A CA 1
ATOM 621 C C . GLY A 1 86 ? -22.42153 28.34599 -33.34435 1.000 73.79966 131 GLY A C 1
ATOM 622 O O . GLY A 1 86 ? -23.10097 29.36521 -33.50801 1.000 73.89913 131 GLY A O 1
ATOM 623 N N . GLY A 1 87 ? -21.76745 27.75347 -34.34247 1.000 74.29040 132 GLY A N 1
ATOM 624 C CA . GLY A 1 87 ? -21.78343 28.27990 -35.68950 1.000 64.99672 132 GLY A CA 1
ATOM 625 C C . GLY A 1 87 ? -20.89848 29.48174 -35.92593 1.000 65.01933 132 GLY A C 1
ATOM 626 O O . GLY A 1 87 ? -21.04188 30.13718 -36.96385 1.000 66.94978 132 GLY A O 1
ATOM 627 N N . VAL A 1 88 ? -19.99751 29.80558 -34.99523 1.000 65.23038 133 VAL A N 1
ATOM 628 C CA . VAL A 1 88 ? -19.11569 30.96252 -35.10799 1.000 56.52287 133 VAL A CA 1
ATOM 629 C C . VAL A 1 88 ? -17.72923 30.57024 -34.61218 1.000 55.92684 133 VAL A C 1
ATOM 630 O O . VAL A 1 88 ? -17.53240 29.51306 -34.01008 1.000 55.40757 133 VAL A O 1
ATOM 634 N N . TYR A 1 89 ? -16.76305 31.44889 -34.86634 1.000 48.87422 134 TYR A N 1
ATOM 635 C CA . TYR A 1 89 ? -15.39425 31.27592 -34.39524 1.000 53.46193 134 TYR A CA 1
ATOM 636 C C . TYR A 1 89 ? -15.17630 32.15040 -33.16535 1.000 53.29802 134 TYR A C 1
ATOM 637 O O . TYR A 1 89 ? -15.37380 33.36974 -33.21869 1.000 55.25630 134 TYR A O 1
ATOM 646 N N . ARG A 1 90 ? -14.76537 31.52728 -32.06214 1.000 56.84499 135 ARG A N 1
ATOM 647 C CA . ARG A 1 90 ? -14.65489 32.21993 -30.77967 1.000 52.24536 135 ARG A CA 1
ATOM 648 C C . ARG A 1 90 ? -13.22831 32.73800 -30.61439 1.000 52.81853 135 ARG A C 1
ATOM 649 O O . ARG A 1 90 ? -12.40987 32.19688 -29.86952 1.000 56.07260 135 ARG A O 1
ATOM 657 N N . LEU A 1 91 ? -12.93469 33.81923 -31.33613 1.000 53.40275 136 LEU A N 1
ATOM 658 C CA . LEU A 1 91 ? -11.63831 34.48439 -31.25019 1.000 52.12352 136 LEU A CA 1
ATOM 659 C C . LEU A 1 91 ? -11.63298 35.40986 -30.03703 1.000 59.81049 136 LEU A C 1
ATOM 660 O O . LEU A 1 91 ? -12.35531 36.41313 -30.00387 1.000 45.59226 136 LEU A O 1
ATOM 665 N N . GLU A 1 92 ? -10.81794 35.07673 -29.04134 1.000 62.96899 137 GLU A N 1
ATOM 666 C CA . GLU A 1 92 ? -10.70833 35.87444 -27.82596 1.000 66.89848 137 GLU A CA 1
ATOM 667 C C . GLU A 1 92 ? -9.65905 36.96808 -28.00481 1.000 67.21340 137 GLU A C 1
ATOM 668 O O . GLU A 1 92 ? -8.58123 36.70748 -28.54792 1.000 64.79319 137 GLU A O 1
ATOM 674 N N . PRO A 1 93 ? -9.95138 38.18922 -27.55252 1.000 73.75711 138 PRO A N 1
ATOM 675 C CA . PRO A 1 93 ? -8.99505 39.28956 -27.72943 1.000 70.44431 138 PRO A CA 1
ATOM 676 C C . PRO A 1 93 ? -7.67655 38.99924 -27.02876 1.000 72.68014 138 PRO A C 1
ATOM 677 O O . PRO A 1 93 ? -7.63204 38.34525 -25.98347 1.000 66.28609 138 PRO A O 1
ATOM 681 N N . ALA A 1 94 ? -6.59229 39.48686 -27.63550 1.000 76.11234 139 ALA A N 1
ATOM 682 C CA . ALA A 1 94 ? -5.22185 39.24083 -27.18589 1.000 79.37183 139 ALA A CA 1
ATOM 683 C C . ALA A 1 94 ? -4.86936 37.75355 -27.17289 1.000 75.68443 139 ALA A C 1
ATOM 684 O O . ALA A 1 94 ? -3.89689 37.34888 -26.52734 1.000 85.10598 139 ALA A O 1
ATOM 686 N N . GLY A 1 95 ? -5.63962 36.92745 -27.87824 1.000 74.15804 140 GLY A N 1
ATOM 687 C CA . GLY A 1 95 ? -5.35212 35.50934 -27.96238 1.000 75.13868 140 GLY A CA 1
ATOM 688 C C . GLY A 1 95 ? -4.45548 35.17772 -29.14308 1.000 73.70252 140 GLY A C 1
ATOM 689 O O . GLY A 1 95 ? -4.51200 35.81773 -30.18911 1.000 69.64893 140 GLY A O 1
ATOM 690 N N . LYS A 1 96 ? -3.61907 34.15767 -28.96022 1.000 69.36199 141 LYS A N 1
ATOM 691 C CA . LYS A 1 96 ? -2.64518 33.76825 -29.97578 1.000 74.15522 141 LYS A CA 1
ATOM 692 C C . LYS A 1 96 ? -3.31030 32.83916 -30.98491 1.000 76.82787 141 LYS A C 1
ATOM 693 O O . LYS A 1 96 ? -3.66488 31.70137 -30.65723 1.000 75.52158 141 LYS A O 1
ATOM 699 N N . TYR A 1 97 ? -3.47548 33.32115 -32.21392 1.000 67.37124 142 TYR A N 1
ATOM 700 C CA . TYR A 1 97 ? -4.05785 32.53936 -33.29231 1.000 69.53633 142 TYR A CA 1
ATOM 701 C C . TYR A 1 97 ? -3.18246 32.65721 -34.53239 1.000 67.16746 142 TYR A C 1
ATOM 702 O O . TYR A 1 97 ? -2.42921 33.62034 -34.69862 1.000 65.37533 142 TYR A O 1
ATOM 711 N N . GLN A 1 98 ? -3.29092 31.65862 -35.40681 1.000 67.66078 143 GLN A N 1
ATOM 712 C CA . GLN A 1 98 ? -2.53155 31.62456 -36.64745 1.000 61.15430 143 GLN A CA 1
ATOM 713 C C . GLN A 1 98 ? -3.39975 31.05091 -37.75512 1.000 62.77223 143 GLN A C 1
ATOM 714 O O . GLN A 1 98 ? -4.26619 30.20606 -37.51325 1.000 59.59832 143 GLN A O 1
ATOM 720 N N . LEU A 1 99 ? -3.15050 31.51345 -38.97697 1.000 57.46087 144 LEU A N 1
ATOM 721 C CA . LEU A 1 99 ? -3.85116 31.03998 -40.16055 1.000 58.06707 144 LEU A CA 1
ATOM 722 C C . LEU A 1 99 ? -2.85686 30.34029 -41.07378 1.000 56.39860 144 LEU A C 1
ATOM 723 O O . LEU A 1 99 ? -1.76506 30.86292 -41.32224 1.000 52.27261 144 LEU A O 1
ATOM 728 N N . SER A 1 100 ? -3.23130 29.16272 -41.56381 1.000 50.85042 145 SER A N 1
ATOM 729 C CA . SER A 1 100 ? -2.43604 28.42471 -42.53399 1.000 51.75524 145 SER A CA 1
ATOM 730 C C . SER A 1 100 ? -3.20615 28.32611 -43.84266 1.000 47.42077 145 SER A C 1
ATOM 731 O O . SER A 1 100 ? -4.42383 28.11818 -43.84450 1.000 45.94253 145 SER A O 1
ATOM 734 N N . VAL A 1 101 ? -2.49795 28.49271 -44.95513 1.000 51.37487 146 VAL A N 1
ATOM 735 C CA . VAL A 1 101 ? -3.12767 28.46208 -46.27021 1.000 47.50213 146 VAL A CA 1
ATOM 736 C C . VAL A 1 101 ? -2.11996 27.92664 -47.27545 1.000 48.86048 146 VAL A C 1
ATOM 737 O O . VAL A 1 101 ? -0.94986 28.31916 -47.26860 1.000 45.15207 146 VAL A O 1
ATOM 741 N N . ASN A 1 102 ? -2.58017 27.02225 -48.13707 1.000 48.83944 147 ASN A N 1
ATOM 742 C CA . ASN A 1 102 ? -1.73984 26.36359 -49.12545 1.000 50.41871 147 ASN A CA 1
ATOM 743 C C . ASN A 1 102 ? -2.06072 26.86971 -50.52344 1.000 46.74004 147 ASN A C 1
ATOM 744 O O . ASN A 1 102 ? -3.10078 27.49099 -50.76244 1.000 50.63276 147 ASN A O 1
ATOM 749 N N . ASN A 1 103 ? -1.14563 26.57878 -51.45026 1.000 48.50895 148 ASN A N 1
ATOM 750 C CA . ASN A 1 103 ? -1.32629 26.87656 -52.87288 1.000 47.43010 148 ASN A CA 1
ATOM 751 C C . ASN A 1 103 ? -1.55832 28.36964 -53.10652 1.000 42.13333 148 ASN A C 1
ATOM 752 O O . ASN A 1 103 ? -2.46756 28.78161 -53.82721 1.000 46.72039 148 ASN A O 1
ATOM 757 N N . VAL A 1 104 ? -0.73461 29.17221 -52.47454 1.000 44.50075 149 VAL A N 1
ATOM 758 C CA . VAL A 1 104 ? -0.71003 30.61508 -52.66271 1.000 41.81393 149 VAL A CA 1
ATOM 759 C C . VAL A 1 104 ? 0.27513 30.91652 -53.77928 1.000 43.80923 149 VAL A C 1
ATOM 760 O O . VAL A 1 104 ? 1.25029 30.18677 -53.98459 1.000 44.32376 149 VAL A O 1
ATOM 764 N N . SER A 1 105 ? 0.01918 31.98894 -54.52177 1.000 41.32927 150 SER A N 1
ATOM 765 C CA . SER A 1 105 ? 0.94561 32.43875 -55.54357 1.000 44.08442 150 SER A CA 1
ATOM 766 C C . SER A 1 105 ? 1.00711 33.95815 -55.54389 1.000 42.19816 150 SER A C 1
ATOM 767 O O . SER A 1 105 ? 0.25366 34.63838 -54.84390 1.000 44.10748 150 SER A O 1
ATOM 770 N N . PHE A 1 106 ? 1.93869 34.48041 -56.33461 1.000 41.39924 151 PHE A N 1
ATOM 771 C CA . PHE A 1 106 ? 2.01763 35.89464 -56.65775 1.000 36.20610 151 PHE A CA 1
ATOM 772 C C . PHE A 1 106 ? 2.22156 36.02534 -58.15786 1.000 47.07981 151 PHE A C 1
ATOM 773 O O . PHE A 1 106 ? 2.89966 35.19853 -58.77720 1.000 36.38132 151 PHE A O 1
ATOM 781 N N . ASN A 1 107 ? 1.61899 37.04981 -58.73830 1.000 39.49342 152 ASN A N 1
ATOM 782 C CA . ASN A 1 107 ? 1.79133 37.37353 -60.14729 1.000 35.40627 152 ASN A CA 1
ATOM 783 C C . ASN A 1 107 ? 2.65928 38.62579 -60.20032 1.000 39.38125 152 ASN A C 1
ATOM 784 O O . ASN A 1 107 ? 2.16348 39.74061 -60.02152 1.000 38.69202 152 ASN A O 1
ATOM 789 N N . PHE A 1 108 ? 3.95379 38.44087 -60.44773 1.000 34.80372 153 PHE A N 1
ATOM 790 C CA . PHE A 1 108 ? 4.89249 39.55412 -60.47038 1.000 40.43466 153 PHE A CA 1
ATOM 791 C C . PHE A 1 108 ? 5.00587 40.22897 -61.83351 1.000 41.25535 153 PHE A C 1
ATOM 792 O O . PHE A 1 108 ? 5.80884 41.15533 -61.97945 1.000 41.93304 153 PHE A O 1
ATOM 800 N N . GLY A 1 109 ? 4.23703 39.79908 -62.82724 1.000 37.70292 154 GLY A N 1
ATOM 801 C CA A GLY A 1 109 ? 4.23508 40.44641 -64.12158 0.054 39.08554 154 GLY A CA 1
ATOM 802 C CA B GLY A 1 109 ? 4.23577 40.44817 -64.12097 0.946 38.88653 154 GLY A CA 1
ATOM 803 C C . GLY A 1 109 ? 5.35496 39.96238 -65.02739 1.000 40.23173 154 GLY A C 1
ATOM 804 O O . GLY A 1 109 ? 6.38084 39.44596 -64.58800 1.000 39.24636 154 GLY A O 1
ATOM 805 N N . THR A 1 110 ? 5.14303 40.15161 -66.33507 1.000 39.57848 155 THR A N 1
ATOM 806 C CA . THR A 1 110 ? 6.09501 39.66924 -67.33132 1.000 45.80160 155 THR A CA 1
ATOM 807 C C . THR A 1 110 ? 7.43152 40.39679 -67.27254 1.000 41.17618 155 THR A C 1
ATOM 808 O O . THR A 1 110 ? 8.42666 39.87398 -67.78387 1.000 45.22359 155 THR A O 1
ATOM 812 N N . ALA A 1 111 ? 7.48660 41.57986 -66.65964 1.000 42.60354 156 ALA A N 1
ATOM 813 C CA . ALA A 1 111 ? 8.77416 42.22994 -66.45694 1.000 38.27930 156 ALA A CA 1
ATOM 814 C C . ALA A 1 111 ? 9.65823 41.45947 -65.48868 1.000 46.12827 156 ALA A C 1
ATOM 815 O O . ALA A 1 111 ? 10.87441 41.67493 -65.47709 1.000 50.28629 156 ALA A O 1
ATOM 817 N N . ASN A 1 112 ? 9.07910 40.56906 -64.68312 1.000 47.35867 157 ASN A N 1
ATOM 818 C CA . ASN A 1 112 ? 9.80881 39.78036 -63.69553 1.000 47.35554 157 ASN A CA 1
ATOM 819 C C . ASN A 1 112 ? 9.79641 38.29720 -64.05170 1.000 45.59566 157 ASN A C 1
ATOM 820 O O . ASN A 1 112 ? 9.75960 37.42692 -63.17822 1.000 45.38313 157 ASN A O 1
ATOM 825 N N . ALA A 1 113 ? 9.84364 37.99858 -65.34486 1.000 46.00760 158 ALA A N 1
ATOM 826 C CA . ALA A 1 113 ? 9.78549 36.62374 -65.81495 1.000 44.82622 158 ALA A CA 1
ATOM 827 C C . ALA A 1 113 ? 11.14369 35.94000 -65.69881 1.000 46.18758 158 ALA A C 1
ATOM 828 O O . ALA A 1 113 ? 12.19804 36.57938 -65.77139 1.000 47.34342 158 ALA A O 1
ATOM 830 N N . ASN A 1 114 ? 11.10125 34.61989 -65.51117 1.000 41.17745 159 ASN A N 1
ATOM 831 C CA . ASN A 1 114 ? 12.28786 33.76236 -65.54547 1.000 51.27944 159 ASN A CA 1
ATOM 832 C C . ASN A 1 114 ? 13.37053 34.23165 -64.58212 1.000 49.11880 159 ASN A C 1
ATOM 833 O O . ASN A 1 114 ? 14.56338 34.11295 -64.86839 1.000 58.25630 159 ASN A O 1
ATOM 838 N N . LYS A 1 115 ? 12.96881 34.77660 -63.44243 1.000 53.30182 160 LYS A N 1
ATOM 839 C CA . LYS A 1 115 ? 13.90538 35.07746 -62.37325 1.000 51.39168 160 LYS A CA 1
ATOM 840 C C . LYS A 1 115 ? 14.05129 33.85960 -61.47448 1.000 49.67215 160 LYS A C 1
ATOM 841 O O . LYS A 1 115 ? 13.11316 33.07704 -61.29813 1.000 49.87359 160 LYS A O 1
ATOM 847 N N . LYS A 1 116 ? 15.24803 33.68966 -60.92373 1.000 53.78544 161 LYS A N 1
ATOM 848 C CA . LYS A 1 116 ? 15.56102 32.51851 -60.12099 1.000 59.61780 161 LYS A CA 1
ATOM 849 C C . LYS A 1 116 ? 16.12959 32.94328 -58.77583 1.000 57.74410 161 LYS A C 1
ATOM 850 O O . LYS A 1 116 ? 16.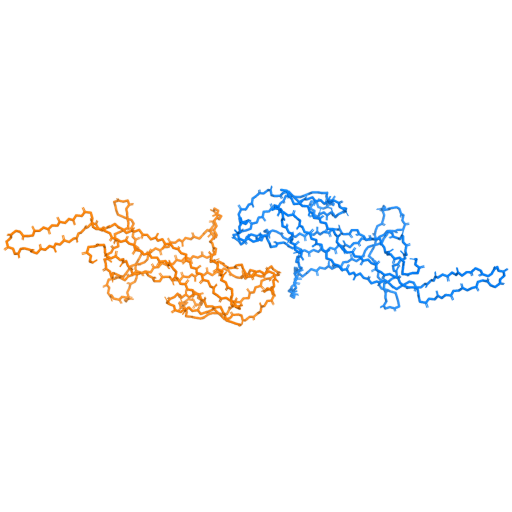82565 33.95734 -58.66752 1.000 50.74566 161 LYS A O 1
ATOM 856 N N . ASN A 1 117 ? 15.80972 32.15474 -57.74880 1.000 57.12698 162 ASN A N 1
ATOM 857 C CA . ASN A 1 117 ? 16.31928 32.36547 -56.39422 1.000 56.39417 162 ASN A CA 1
ATOM 858 C C . ASN A 1 117 ? 15.94908 33.75273 -55.86800 1.000 58.50776 162 ASN A C 1
ATOM 859 O O . ASN A 1 117 ? 16.78356 34.49036 -55.33782 1.000 55.98563 162 ASN A O 1
ATOM 864 N N . ILE A 1 118 ? 14.67822 34.10760 -56.02857 1.000 58.93403 163 ILE A N 1
ATOM 865 C CA . ILE A 1 118 ? 14.13563 35.30999 -55.40791 1.000 53.61504 163 ILE A CA 1
ATOM 866 C C . ILE A 1 118 ? 13.82679 34.99383 -53.95124 1.000 48.33267 163 ILE A C 1
ATOM 867 O O . ILE A 1 118 ? 13.18029 33.98328 -53.65137 1.000 50.51424 163 ILE A O 1
ATOM 872 N N . THR A 1 119 ? 14.27884 35.85674 -53.04309 1.000 54.44364 164 THR A N 1
ATOM 873 C CA . THR A 1 119 ? 14.18951 35.59437 -51.60899 1.000 55.34405 164 THR A CA 1
ATOM 874 C C . THR A 1 119 ? 12.93132 36.23337 -51.03111 1.000 54.03070 164 THR A C 1
ATOM 875 O O . THR A 1 119 ? 12.76628 37.45694 -51.08688 1.000 53.22295 164 THR A O 1
ATOM 879 N N . LEU A 1 120 ? 12.05442 35.40210 -50.47362 1.000 50.38254 165 LEU A N 1
ATOM 880 C CA . LEU A 1 120 ? 10.84740 35.86014 -49.79966 1.000 54.91287 165 LEU A CA 1
ATOM 881 C C . LEU A 1 120 ? 11.14804 36.03353 -48.31597 1.000 55.53517 165 LEU A C 1
ATOM 882 O O . LEU A 1 120 ? 11.63666 35.10248 -47.67169 1.000 56.69717 165 LEU A O 1
ATOM 887 N N . THR A 1 121 ? 10.86217 37.21630 -47.77394 1.000 54.31790 166 THR A N 1
ATOM 888 C CA . THR A 1 121 ? 10.94395 37.43655 -46.33533 1.000 57.22079 166 THR A CA 1
ATOM 889 C C . THR A 1 121 ? 9.70417 38.19339 -45.88066 1.000 60.69407 166 THR A C 1
ATOM 890 O O . THR A 1 121 ? 8.87289 38.61108 -46.69238 1.000 54.17671 166 THR A O 1
ATOM 894 N N . SER A 1 122 ? 9.58491 38.37308 -44.56361 1.000 52.68270 167 SER A N 1
ATOM 895 C CA . SER A 1 122 ? 8.41892 39.02546 -43.98690 1.000 53.39648 167 SER A CA 1
ATOM 896 C C . SER A 1 122 ? 8.84449 39.97868 -42.88116 1.000 61.25381 167 SER A C 1
ATOM 897 O O . SER A 1 122 ? 9.74630 39.67365 -42.09509 1.000 56.27763 167 SER A O 1
ATOM 900 N N . SER A 1 123 ? 8.18090 41.13046 -42.82087 1.000 58.54129 168 SER A N 1
ATOM 901 C CA . SER A 1 123 ? 8.45471 42.13223 -41.80355 1.000 54.45179 168 SER A CA 1
ATOM 902 C C . SER A 1 123 ? 7.41739 42.14419 -40.69047 1.000 59.10787 168 SER A C 1
ATOM 903 O O . SER A 1 123 ? 7.49250 43.00192 -39.80655 1.000 57.36027 168 SER A O 1
ATOM 906 N N . ASN A 1 124 ? 6.45269 41.22084 -40.70600 1.000 56.93634 169 ASN A N 1
ATOM 907 C CA . ASN A 1 124 ? 5.45703 41.17348 -39.64142 1.000 55.69207 169 ASN A CA 1
ATOM 908 C C . ASN A 1 124 ? 4.99901 39.73759 -39.38715 1.000 52.40776 169 ASN A C 1
ATOM 909 O O . ASN A 1 124 ? 3.82246 39.48665 -39.10601 1.000 51.71127 169 ASN A O 1
ATOM 914 N N . GLY A 1 125 ? 5.92433 38.78041 -39.48434 1.000 48.90290 170 GLY A N 1
ATOM 915 C CA . GLY A 1 125 ? 5.72584 37.46659 -38.90420 1.000 47.51749 170 GLY A CA 1
ATOM 916 C C . GLY A 1 125 ? 5.18121 36.38343 -39.81220 1.000 53.39766 170 GLY A C 1
ATOM 917 O O . GLY A 1 125 ? 4.94691 35.26607 -39.33313 1.000 46.64127 170 GLY A O 1
ATOM 918 N N . VAL A 1 126 ? 4.96851 36.66173 -41.09920 1.000 53.06500 171 VAL A N 1
ATOM 919 C CA . VAL A 1 126 ? 4.50619 35.61968 -42.00877 1.000 52.13430 171 VAL A CA 1
ATOM 920 C C . VAL A 1 126 ? 5.60885 34.58491 -42.19118 1.000 50.45983 171 VAL A C 1
ATOM 921 O O . VAL A 1 126 ? 6.79463 34.92670 -42.30064 1.000 52.04121 171 VAL A O 1
ATOM 925 N N . GLN A 1 127 ? 5.22588 33.30891 -42.20338 1.000 40.41053 172 GLN A N 1
ATOM 926 C CA . GLN A 1 127 ? 6.16630 32.21040 -42.35435 1.000 48.65385 172 GLN A CA 1
ATOM 927 C C . GLN A 1 127 ? 5.78018 31.34848 -43.55185 1.000 49.59444 172 GLN A C 1
ATOM 928 O O . GLN A 1 127 ? 4.62419 31.32636 -43.98295 1.000 43.26780 172 GLN A O 1
ATOM 934 N N . PHE A 1 128 ? 6.76642 30.62470 -44.07889 1.000 48.36049 173 PHE A N 1
ATOM 935 C CA . PHE A 1 128 ? 6.62978 29.88018 -45.32438 1.000 51.28661 173 PHE A CA 1
ATOM 936 C C . PHE A 1 128 ? 6.91881 28.40653 -45.07895 1.000 53.99652 173 PHE A C 1
ATOM 937 O O . PHE A 1 128 ? 7.93272 28.06116 -44.46322 1.000 54.20615 173 PHE A O 1
ATOM 945 N N . ARG A 1 129 ? 6.02945 27.54461 -45.56538 1.000 51.41097 174 ARG A N 1
ATOM 946 C CA . ARG A 1 129 ? 6.16308 26.10930 -45.35915 1.000 54.75081 174 ARG A CA 1
ATOM 947 C C . ARG A 1 129 ? 7.13899 25.52279 -46.36571 1.000 60.46607 174 ARG A C 1
ATOM 948 O O . ARG A 1 129 ? 6.98076 25.70775 -47.57587 1.000 56.44955 174 ARG A O 1
ATOM 956 N N . GLU A 1 130 ? 8.14029 24.80628 -45.86432 1.000 63.77941 175 GLU A N 1
ATOM 957 C CA . GLU A 1 130 ? 9.08948 24.11844 -46.72511 1.000 69.32243 175 GLU A CA 1
ATOM 958 C C . GLU A 1 130 ? 9.96302 23.21691 -45.86769 1.000 72.39073 175 GLU A C 1
ATOM 959 O O . GLU A 1 130 ? 10.39128 23.61558 -44.78077 1.000 67.74350 175 GLU A O 1
ATOM 965 N N . ASN A 1 131 ? 10.20591 21.99966 -46.36124 1.000 70.72065 176 ASN A N 1
ATOM 966 C CA . ASN A 1 131 ? 10.99895 20.99561 -45.64958 1.000 72.67741 176 ASN A CA 1
ATOM 967 C C . ASN A 1 131 ? 10.36172 20.64118 -44.30714 1.000 77.24964 176 ASN A C 1
ATOM 968 O O . ASN A 1 131 ? 11.05061 20.40487 -43.31153 1.000 76.35365 176 ASN A O 1
ATOM 973 N N . GLY A 1 132 ? 9.02834 20.61183 -44.27958 1.000 72.54320 177 GLY A N 1
ATOM 974 C CA . GLY A 1 132 ? 8.28125 20.25504 -43.09208 1.000 70.95858 177 GLY A CA 1
ATOM 975 C C . GLY A 1 132 ? 8.32552 21.25352 -41.95760 1.000 70.94822 177 GLY A C 1
ATOM 976 O O . GLY A 1 132 ? 7.58592 21.08213 -40.98146 1.000 70.70406 177 GLY A O 1
ATOM 977 N N . GLN A 1 133 ? 9.16816 22.27739 -42.03398 1.000 68.93490 178 GLN A N 1
ATOM 978 C CA . GLN A 1 133 ? 9.27194 23.29927 -41.00310 1.000 66.80845 178 GLN A CA 1
ATOM 979 C C . GLN A 1 133 ? 8.61694 24.59227 -41.47393 1.000 67.79795 178 GLN A C 1
ATOM 980 O O . GLN A 1 133 ? 8.27353 24.75930 -42.64727 1.000 61.14930 178 GLN A O 1
ATOM 986 N N . TRP A 1 134 ? 8.44505 25.51418 -40.53180 1.000 60.26804 179 TRP A N 1
ATOM 987 C CA . TRP A 1 134 ? 8.07888 26.88884 -40.83941 1.000 59.92466 179 TRP A CA 1
ATOM 988 C C . TRP A 1 134 ? 9.34552 27.73201 -40.82978 1.000 61.86427 179 TRP A C 1
ATOM 989 O O . TRP A 1 134 ? 10.10877 27.69687 -39.86065 1.000 65.93620 179 TRP A O 1
ATOM 1000 N N . LYS A 1 135 ? 9.57538 28.47340 -41.90957 1.000 59.52639 180 LYS A N 1
ATOM 1001 C CA . LYS A 1 135 ? 10.79261 29.25317 -42.06664 1.000 56.53816 180 LYS A CA 1
ATOM 1002 C C . LYS A 1 135 ? 10.45278 30.72049 -42.28274 1.000 53.89346 180 LYS A C 1
ATOM 1003 O O . LYS A 1 135 ? 9.38683 31.05820 -42.80654 1.000 54.43249 180 LYS A O 1
ATOM 1009 N N . ASP A 1 136 ? 11.36948 31.59115 -41.86138 1.000 54.00966 181 ASP A N 1
ATOM 1010 C CA . ASP A 1 136 ? 11.20244 33.02982 -42.02015 1.000 54.28114 181 ASP A CA 1
ATOM 1011 C C . ASP A 1 136 ? 11.58261 33.51432 -43.41202 1.000 59.60163 181 ASP A C 1
ATOM 1012 O O . ASP A 1 136 ? 11.40469 34.70037 -43.71022 1.000 55.67713 181 ASP A O 1
ATOM 1017 N N . SER A 1 137 ? 12.10010 32.63569 -44.26457 1.000 60.31071 182 SER A N 1
ATOM 1018 C CA . SER A 1 137 ? 12.45679 33.01944 -45.62112 1.000 52.49729 182 SER A CA 1
ATOM 1019 C C . SER A 1 137 ? 12.43711 31.78164 -46.50053 1.000 56.82223 182 SER A C 1
ATOM 1020 O O . SER A 1 137 ? 12.54195 30.65093 -46.01644 1.000 59.71322 182 SER A O 1
ATOM 1023 N N . ILE A 1 138 ? 12.29866 32.01579 -47.80575 1.000 55.93032 183 ILE A N 1
ATOM 1024 C CA . ILE A 1 138 ? 12.29601 30.94190 -48.78919 1.000 54.63978 183 ILE A CA 1
ATOM 1025 C C . ILE A 1 138 ? 12.68879 31.53395 -50.13501 1.000 55.89902 183 ILE A C 1
ATOM 1026 O O . ILE A 1 138 ? 12.44645 32.71409 -50.40546 1.000 53.50877 183 ILE A O 1
ATOM 1031 N N . LYS A 1 139 ? 13.32036 30.71425 -50.97246 1.000 56.41063 184 LYS A N 1
ATOM 1032 C CA . LYS A 1 139 ? 13.64825 31.08410 -52.34307 1.000 55.17534 184 LYS A CA 1
ATOM 1033 C C . LYS A 1 139 ? 12.58304 30.54495 -53.28844 1.000 49.24068 184 LYS A C 1
ATOM 1034 O O . LYS A 1 139 ? 12.12145 29.40993 -53.13733 1.000 51.53664 184 LYS A O 1
ATOM 1040 N N . VAL A 1 140 ? 12.18661 31.36786 -54.25950 1.000 53.06768 185 VAL A N 1
ATOM 1041 C CA . VAL A 1 140 ? 11.20894 30.97815 -55.26548 1.000 52.09908 185 VAL A CA 1
ATOM 1042 C C . VAL A 1 140 ? 11.71197 31.40762 -56.63892 1.000 53.56324 185 VAL A C 1
ATOM 1043 O O . VAL A 1 140 ? 12.67669 32.16273 -56.77011 1.000 48.94783 185 VAL A O 1
ATOM 1047 N N . SER A 1 141 ? 11.02869 30.91010 -57.66905 1.000 49.57213 186 SER A N 1
ATOM 1048 C CA . SER A 1 141 ? 11.31305 31.23999 -59.05762 1.000 52.94492 186 SER A CA 1
ATOM 1049 C C . SER A 1 141 ? 10.02990 31.69435 -59.73749 1.000 44.70971 186 SER A C 1
ATOM 1050 O O . SER A 1 141 ? 8.92917 31.30663 -59.33659 1.000 45.17880 186 SER A O 1
ATOM 1053 N N . THR A 1 142 ? 10.17758 32.51457 -60.77300 1.000 40.36599 187 THR A N 1
ATOM 1054 C CA . THR A 1 142 ? 9.05477 32.92853 -61.60100 1.000 43.99952 187 THR A CA 1
ATOM 1055 C C . THR A 1 142 ? 9.15568 32.27798 -62.97525 1.000 44.30372 187 THR A C 1
ATOM 1056 O O . THR A 1 142 ? 10.25283 32.04662 -63.49187 1.000 44.42877 187 THR A O 1
ATOM 1060 N N . ASP A 1 143 ? 7.99838 31.97286 -63.55929 1.000 44.55123 188 ASP A N 1
ATOM 1061 C CA . ASP A 1 143 ? 7.94347 31.32255 -64.86128 1.000 40.35665 188 ASP A CA 1
ATOM 1062 C C . ASP A 1 143 ? 7.98813 32.39235 -65.95660 1.000 41.11652 188 ASP A C 1
ATOM 1063 O O . ASP A 1 143 ? 8.37960 33.53531 -65.70622 1.000 45.47892 188 ASP A O 1
ATOM 1068 N N . GLN A 1 144 ? 7.57394 32.03948 -67.17706 1.000 44.41355 189 GLN A N 1
ATOM 1069 C CA . GLN A 1 144 ? 7.66149 32.96241 -68.30533 1.000 43.07975 189 GLN A CA 1
ATOM 1070 C C . GLN A 1 144 ? 6.70157 34.13903 -68.18359 1.000 42.91015 189 GLN A C 1
ATOM 1071 O O . GLN A 1 144 ? 6.91778 35.16642 -68.83440 1.000 38.83637 189 GLN A O 1
ATOM 1077 N N . ASN A 1 145 ? 5.64983 34.01378 -67.37662 1.000 44.24501 190 ASN A N 1
ATOM 1078 C CA . ASN A 1 145 ? 4.68246 35.08463 -67.17994 1.000 41.30648 190 ASN A CA 1
ATOM 1079 C C . ASN A 1 145 ? 5.01889 35.97323 -65.99150 1.000 40.59665 190 ASN A C 1
ATOM 1080 O O . ASN A 1 145 ? 4.33270 36.97749 -65.77129 1.000 41.62831 190 ASN A O 1
ATOM 1085 N N . GLY A 1 146 ? 6.05218 35.63571 -65.22800 1.000 41.73161 191 GLY A N 1
ATOM 1086 C CA . GLY A 1 146 ? 6.33663 36.32758 -63.98999 1.000 42.36217 191 GLY A CA 1
ATOM 1087 C C . GLY A 1 146 ? 5.59314 35.80416 -62.78452 1.000 45.47440 191 GLY A C 1
ATOM 1088 O O . GLY A 1 146 ? 5.62896 36.44845 -61.72715 1.000 42.01015 191 GLY A O 1
ATOM 1089 N N . ALA A 1 147 ? 4.91462 34.66384 -62.90539 1.000 40.56964 192 ALA A N 1
ATOM 1090 C CA . ALA A 1 147 ? 4.21846 34.05848 -61.77894 1.000 41.07428 192 ALA A CA 1
ATOM 1091 C C . ALA A 1 147 ? 5.15110 33.11343 -61.03747 1.000 44.27356 192 ALA A C 1
ATOM 1092 O O . ALA A 1 147 ? 5.98119 32.43641 -61.64980 1.000 40.96867 192 ALA A O 1
ATOM 1094 N N . VAL A 1 148 ? 5.01071 33.07797 -59.70978 1.000 46.64366 193 VAL A N 1
ATOM 1095 C CA . VAL A 1 148 ? 5.81079 32.17153 -58.89695 1.000 41.96916 193 VAL A CA 1
ATOM 1096 C C . VAL A 1 148 ? 5.53518 30.73861 -59.32833 1.000 43.36966 193 VAL A C 1
ATOM 1097 O O . VAL A 1 148 ? 4.37800 30.32906 -59.48912 1.000 43.71976 193 VAL A O 1
ATOM 1101 N N . SER A 1 149 ? 6.60656 29.96839 -59.52745 1.000 42.13631 194 SER A N 1
ATOM 1102 C CA . SER A 1 149 ? 6.48194 28.70033 -60.23903 1.000 54.39290 194 SER A CA 1
ATOM 1103 C C . SER A 1 149 ? 5.88278 27.60264 -59.37436 1.000 55.24761 194 SER A C 1
ATOM 1104 O O . SER A 1 149 ? 5.16503 26.74254 -59.89505 1.000 59.21570 194 SER A O 1
ATOM 1107 N N . GLN A 1 150 ? 6.15898 27.61110 -58.06361 1.000 48.47722 195 GLN A N 1
ATOM 1108 C CA . GLN A 1 150 ? 5.69901 26.55068 -57.18124 1.000 50.65044 195 GLN A CA 1
ATOM 1109 C C . GLN A 1 150 ? 4.66486 27.07594 -56.18966 1.000 53.21231 195 GLN A C 1
ATOM 1110 O O . GLN A 1 150 ? 4.76299 28.22598 -55.74727 1.000 52.51034 195 GLN A O 1
ATOM 1116 N N . PRO A 1 151 ? 3.66830 26.26683 -55.82627 1.000 55.08010 196 PRO A N 1
ATOM 1117 C CA . PRO A 1 151 ? 2.68708 26.70844 -54.82420 1.000 51.50724 196 PRO A CA 1
ATOM 1118 C C . PRO A 1 151 ? 3.34785 27.02751 -53.48897 1.000 48.51045 196 PRO A C 1
ATOM 1119 O O . PRO A 1 151 ? 4.29709 26.36263 -53.06857 1.000 46.27256 196 PRO A O 1
ATOM 1123 N N . LEU A 1 152 ? 2.83545 28.06292 -52.82570 1.000 45.29523 197 LEU A N 1
ATOM 1124 C CA . LEU A 1 152 ? 3.34783 28.51959 -51.53990 1.000 49.12923 197 LEU A CA 1
ATOM 1125 C C . LEU A 1 152 ? 2.34028 28.22978 -50.43539 1.000 42.38450 197 LEU A C 1
ATOM 1126 O O . LEU A 1 152 ? 1.13210 28.41207 -50.61628 1.000 43.63547 197 LEU A O 1
ATOM 1131 N N . THR A 1 153 ? 2.84139 27.79150 -49.28584 1.000 49.12704 198 THR A N 1
ATOM 1132 C CA . THR A 1 153 ? 2.01782 27.58961 -48.10100 1.000 47.40226 198 THR A CA 1
ATOM 1133 C C . THR A 1 153 ? 2.48613 28.55836 -47.02559 1.000 45.06102 198 THR A C 1
ATOM 1134 O O . THR A 1 153 ? 3.65981 28.54686 -46.63994 1.000 47.87926 198 THR A O 1
ATOM 1138 N N . LEU A 1 154 ? 1.57714 29.40423 -46.55884 1.000 43.56160 199 LEU A N 1
ATOM 1139 C CA . LEU A 1 154 ? 1.90309 30.45155 -45.60666 1.000 45.45783 199 LEU A CA 1
ATOM 1140 C C . LEU A 1 154 ? 1.31801 30.13693 -44.23659 1.000 43.92065 199 LEU A C 1
ATOM 1141 O O . LEU A 1 154 ? 0.29200 29.46134 -44.11801 1.000 43.63745 199 LEU A O 1
ATOM 1146 N N . LEU A 1 155 ? 1.99375 30.62885 -43.20330 1.000 41.09481 200 LEU A N 1
ATOM 1147 C CA . LEU A 1 155 ? 1.44738 30.71165 -41.85551 1.000 43.66004 200 LEU A CA 1
ATOM 1148 C C . LEU A 1 155 ? 1.31308 32.18547 -41.50155 1.000 44.16895 200 LEU A C 1
ATOM 1149 O O . LEU A 1 155 ? 2.31659 32.90312 -41.43132 1.000 47.55039 200 LEU A O 1
ATOM 1154 N N . ILE A 1 156 ? 0.08419 32.63398 -41.29183 1.000 49.10039 201 ILE A N 1
ATOM 1155 C CA . ILE A 1 156 ? -0.22032 34.04622 -41.08472 1.000 51.42870 201 ILE A CA 1
ATOM 1156 C C . ILE A 1 156 ? -0.62692 34.23854 -39.62865 1.000 54.98258 201 ILE A C 1
ATOM 1157 O O . ILE A 1 156 ? -1.66335 33.70829 -39.20579 1.000 53.08947 201 ILE A O 1
ATOM 1162 N N . PRO A 1 157 ? 0.13773 34.98136 -38.83612 1.000 58.84056 202 PRO A N 1
ATOM 1163 C CA . PRO A 1 157 ? -0.28385 35.26638 -37.46416 1.000 62.12081 202 PRO A CA 1
ATOM 1164 C C . PRO A 1 157 ? -1.39508 36.30143 -37.44161 1.000 61.63626 202 PRO A C 1
ATOM 1165 O O . PRO A 1 157 ? -1.47305 37.18759 -38.29511 1.000 62.78935 202 PRO A O 1
ATOM 1169 N N . ILE A 1 158 ? -2.27207 36.16666 -36.45105 1.000 68.04929 203 ILE A N 1
ATOM 1170 C CA . ILE A 1 158 ? -3.37819 37.09562 -36.24965 1.000 69.81046 203 ILE A CA 1
ATOM 1171 C C . ILE A 1 158 ? -3.61260 37.25184 -34.75499 1.000 69.93262 203 ILE A C 1
ATOM 1172 O O . ILE A 1 158 ? -3.68944 36.25833 -34.02426 1.000 72.90760 203 ILE A O 1
ATOM 1177 N N . THR A 1 159 ? -3.71576 38.49623 -34.30147 1.000 77.04734 204 THR A N 1
ATOM 1178 C CA . THR A 1 159 ? -4.15218 38.79455 -32.94334 1.000 76.50878 204 THR A CA 1
ATOM 1179 C C . THR A 1 159 ? -5.48493 39.52041 -33.02932 1.000 75.76429 204 THR A C 1
ATOM 1180 O O . THR A 1 159 ? -5.53591 40.64448 -33.55428 1.000 77.53957 204 THR A O 1
ATOM 1184 N N . PRO A 1 160 ? -6.58042 38.93362 -32.54664 1.000 74.69665 205 PRO A N 1
ATOM 1185 C CA . PRO A 1 160 ? -7.89634 39.55964 -32.74277 1.000 70.97479 205 PRO A CA 1
ATOM 1186 C C . PRO A 1 160 ? -8.00361 40.85747 -31.95735 1.000 73.84006 205 PRO A C 1
ATOM 1187 O O . PRO A 1 160 ? -7.64275 40.92038 -30.77972 1.000 78.74497 205 PRO A O 1
ATOM 1191 N N . VAL A 1 161 ? -8.49096 41.89706 -32.62202 1.000 72.68988 206 VAL A N 1
ATOM 1192 C CA . VAL A 1 161 ? -8.69929 43.18970 -31.98344 1.000 80.66280 206 VAL A CA 1
ATOM 1193 C C . VAL A 1 161 ? -10.09552 43.21905 -31.37223 1.000 80.05397 206 VAL A C 1
ATOM 1194 O O . VAL A 1 161 ? -11.07931 42.81556 -32.00740 1.000 74.15416 206 VAL A O 1
ATOM 1198 N N . ASP A 1 162 ? -10.17340 43.65974 -30.11947 1.000 79.78039 207 ASP A N 1
ATOM 1199 C CA . ASP A 1 162 ? -11.44049 43.75648 -29.40777 1.000 74.10234 207 ASP A CA 1
ATOM 1200 C C . ASP A 1 162 ? -12.22076 44.95416 -29.93415 1.000 81.08354 207 ASP A C 1
ATOM 1201 O O . ASP A 1 162 ? -11.73143 46.08830 -29.88595 1.000 87.30271 207 ASP A O 1
ATOM 1206 N N . VAL A 1 163 ? -13.43121 44.70589 -30.44260 1.000 70.32349 208 VAL A N 1
ATOM 1207 C CA . VAL A 1 163 ? -14.26812 45.80855 -30.89839 1.000 75.00018 208 VAL A CA 1
ATOM 1208 C C . VAL A 1 163 ? -14.74145 46.66659 -29.73125 1.000 84.96559 208 VAL A C 1
ATOM 1209 O O . VAL A 1 163 ? -15.10327 47.83293 -29.93115 1.000 81.35980 208 VAL A O 1
ATOM 1213 N N . THR A 1 164 ? -14.73646 46.12284 -28.50932 1.000 82.59197 209 THR A N 1
ATOM 1214 C CA . THR A 1 164 ? -15.12493 46.85970 -27.31234 1.000 78.79470 209 THR A CA 1
ATOM 1215 C C . THR A 1 164 ? -13.94154 47.54518 -26.63655 1.000 82.16705 209 THR A C 1
ATOM 1216 O O . THR A 1 164 ? -13.97321 47.77763 -25.41928 1.000 83.52214 209 THR A O 1
ATOM 1220 N N . ASN A 1 165 ? -12.90003 47.87452 -27.39469 1.000 83.62707 210 ASN A N 1
ATOM 1221 C CA . ASN A 1 165 ? -11.72062 48.53423 -26.84906 1.000 88.87540 210 ASN A CA 1
ATOM 1222 C C . ASN A 1 165 ? -11.63293 49.97980 -27.33169 1.000 94.83180 210 ASN A C 1
ATOM 1223 O O . ASN A 1 165 ? -11.20534 50.24536 -28.45661 1.000 87.07202 210 ASN A O 1
ATOM 1228 N N . GLY B 1 4 ? -15.03551 40.19311 -73.46312 1.000 67.32615 49 GLY B N 1
ATOM 1229 C CA . GLY B 1 4 ? -15.00702 38.77281 -73.16399 1.000 69.66004 49 GLY B CA 1
ATOM 1230 C C . GLY B 1 4 ? -14.35502 37.94606 -74.25680 1.000 76.38010 49 GLY B C 1
ATOM 1231 O O . GLY B 1 4 ? -14.48007 36.71810 -74.28617 1.000 79.94059 49 GLY B O 1
ATOM 1232 N N . ASP B 1 5 ? -13.65584 38.62108 -75.16567 1.000 66.54083 50 ASP B N 1
ATOM 1233 C CA . ASP B 1 5 ? -12.95440 37.95541 -76.25064 1.000 63.08754 50 ASP B CA 1
ATOM 1234 C C . ASP B 1 5 ? -11.50961 38.42699 -76.28484 1.000 58.15783 50 ASP B C 1
ATOM 1235 O O . ASP B 1 5 ? -11.23312 39.61932 -76.11902 1.000 55.41664 50 ASP B O 1
ATOM 1240 N N . VAL B 1 6 ? -10.59327 37.48962 -76.50418 1.000 52.62782 51 VAL B N 1
ATOM 1241 C CA . VAL B 1 6 ? -9.18625 37.80216 -76.72112 1.000 54.15073 51 VAL B CA 1
ATOM 1242 C C . VAL B 1 6 ? -8.93808 37.82451 -78.22235 1.000 55.33217 51 VAL B C 1
ATOM 1243 O O . VAL B 1 6 ? -9.19452 36.83218 -78.91690 1.000 53.94963 51 VAL B O 1
ATOM 1247 N N . ASN B 1 7 ? -8.45415 38.95929 -78.72745 1.000 45.83050 52 ASN B N 1
ATOM 1248 C CA . ASN B 1 7 ? -8.09290 39.10396 -80.13297 1.000 49.21389 52 ASN B CA 1
ATOM 1249 C C . ASN B 1 7 ? -6.57164 39.07462 -80.23159 1.000 47.01191 52 ASN B C 1
ATOM 1250 O O . ASN B 1 7 ? -5.89250 39.97017 -79.72254 1.000 45.79822 52 ASN B O 1
ATOM 1255 N N . VAL B 1 8 ? -6.04237 38.04408 -80.88149 1.000 46.05537 53 VAL B N 1
ATOM 1256 C CA . VAL B 1 8 ? -4.60628 37.81161 -80.97229 1.000 45.22756 53 VAL B CA 1
ATOM 1257 C C . VAL B 1 8 ? -4.11972 38.34066 -82.31573 1.000 51.80062 53 VAL B C 1
ATOM 1258 O O . VAL B 1 8 ? -4.59471 37.91045 -83.37377 1.000 46.31185 53 VAL B O 1
ATOM 1262 N N . THR B 1 9 ? -3.17077 39.27081 -82.27693 1.000 47.05755 54 THR B N 1
ATOM 1263 C CA . THR B 1 9 ? -2.64800 39.91917 -83.47133 1.000 45.76574 54 THR B CA 1
ATOM 1264 C C . THR B 1 9 ? -1.16377 39.61240 -83.59751 1.000 42.00962 54 THR B C 1
ATOM 1265 O O . THR B 1 9 ? -0.41531 39.74758 -82.62557 1.000 40.65507 54 THR B O 1
ATOM 1269 N N . SER B 1 10 ? -0.74235 39.19594 -84.78851 1.000 40.08813 55 SER B N 1
ATOM 1270 C CA . SER B 1 10 ? 0.67122 38.99324 -85.07092 1.000 43.19514 55 SER B CA 1
ATOM 1271 C C . SER B 1 10 ? 1.30117 40.29996 -85.53609 1.000 43.77554 55 SER B C 1
ATOM 1272 O O . SER B 1 10 ? 0.78482 40.96144 -86.44177 1.000 42.22373 55 SER B O 1
ATOM 1275 N N . ASN B 1 11 ? 2.41385 40.66587 -84.90936 1.000 41.76871 56 ASN B N 1
ATOM 1276 C CA . ASN B 1 11 ? 3.24432 41.77839 -85.34613 1.000 42.17986 56 ASN B CA 1
ATOM 1277 C C . ASN B 1 11 ? 4.59313 41.27601 -85.84179 1.000 45.51144 56 ASN B C 1
ATOM 1278 O O . ASN B 1 11 ? 5.60045 41.98092 -85.75110 1.000 45.78206 56 ASN B O 1
ATOM 1283 N N . VAL B 1 12 ? 4.62385 40.04566 -86.34621 1.000 47.24275 57 VAL B N 1
ATOM 1284 C CA . VAL B 1 12 ? 5.85947 39.41529 -86.78920 1.000 40.96776 57 VAL B CA 1
ATOM 1285 C C . VAL B 1 12 ? 6.09448 39.79709 -88.24280 1.000 45.65551 57 VAL B C 1
ATOM 1286 O O . VAL B 1 12 ? 5.28194 39.48421 -89.12000 1.000 55.00576 57 VAL B O 1
ATOM 1290 N N . GLN B 1 13 ? 7.20272 40.47944 -88.49598 1.000 52.84777 58 GLN B N 1
ATOM 1291 C CA . GLN B 1 13 ? 7.57599 40.92303 -89.82803 1.000 47.20234 58 GLN B CA 1
ATOM 1292 C C . GLN B 1 13 ? 8.86023 40.23438 -90.26426 1.000 48.98172 58 GLN B C 1
ATOM 1293 O O . GLN B 1 13 ? 9.71291 39.88740 -89.44157 1.000 47.68335 58 GLN B O 1
ATOM 1299 N N . ALA B 1 14 ? 8.97760 40.01859 -91.56942 1.000 46.02850 59 ALA B N 1
ATOM 1300 C CA . ALA B 1 14 ? 10.16859 39.43176 -92.16177 1.000 44.74924 59 ALA B CA 1
ATOM 1301 C C . ALA B 1 14 ? 10.65548 40.35917 -93.26053 1.000 43.37965 59 ALA B C 1
ATOM 1302 O O . ALA B 1 14 ? 9.87341 40.75539 -94.12897 1.000 45.16681 59 ALA B O 1
ATOM 1304 N N . ILE B 1 15 ? 11.93241 40.72496 -93.20666 1.000 44.49274 60 ILE B N 1
ATOM 1305 C CA . ILE B 1 15 ? 12.56442 41.54765 -94.23138 1.000 52.26363 60 ILE B CA 1
ATOM 1306 C C . ILE B 1 15 ? 13.65512 40.71141 -94.88056 1.000 50.82615 60 ILE B C 1
ATOM 1307 O O . ILE B 1 15 ? 14.49022 40.12197 -94.18374 1.000 50.65531 60 ILE B O 1
ATOM 1312 N N . THR B 1 16 ? 13.64454 40.65269 -96.20417 1.000 47.32044 61 THR B N 1
ATOM 1313 C CA . THR B 1 16 ? 14.57071 39.80478 -96.93564 1.000 46.65695 61 THR B CA 1
ATOM 1314 C C . THR B 1 16 ? 15.25881 40.61725 -98.02491 1.000 45.29416 61 THR B C 1
ATOM 1315 O O . THR B 1 16 ? 14.64887 41.49787 -98.64349 1.000 43.13149 61 THR B O 1
ATOM 1319 N N . SER B 1 17 ? 16.54432 40.34386 -98.22295 1.000 43.62123 62 SER B N 1
ATOM 1320 C CA . SER B 1 17 ? 17.36225 41.01911 -99.21730 1.000 48.71559 62 SER B CA 1
ATOM 1321 C C . SER B 1 17 ? 18.22578 39.98747 -99.92612 1.000 48.91308 62 SER B C 1
ATOM 1322 O O . SER B 1 17 ? 18.63865 38.99432 -99.31306 1.000 46.55063 62 SER B O 1
ATOM 1325 N N . PRO B 1 18 ? 18.52357 40.19626 -101.20876 1.000 40.23141 63 PRO B N 1
ATOM 1326 C CA . PRO B 1 18 ? 19.34659 39.22631 -101.93849 1.000 44.42451 63 PRO B CA 1
ATOM 1327 C C . PRO B 1 18 ? 20.83452 39.51151 -101.80423 1.000 36.42971 63 PRO B C 1
ATOM 1328 O O . PRO B 1 18 ? 21.29684 40.64634 -101.92486 1.000 38.76656 63 PRO B O 1
ATOM 1332 N N . GLN B 1 19 ? 21.59789 38.45197 -101.54354 1.000 39.10663 64 GLN B N 1
ATOM 1333 C CA . GLN B 1 19 ? 23.04928 38.57190 -101.51926 1.000 40.00386 64 GLN B CA 1
ATOM 1334 C C . GLN B 1 19 ? 23.65640 38.67073 -102.91593 1.000 46.10015 64 GLN B C 1
ATOM 1335 O O . GLN B 1 19 ? 24.79179 39.13991 -103.04950 1.000 48.11830 64 GLN B O 1
ATOM 1341 N N . THR B 1 20 ? 22.93070 38.26031 -103.95761 1.000 35.64054 65 THR B N 1
ATOM 1342 C CA . THR B 1 20 ? 23.46967 38.23122 -105.30899 1.000 41.61227 65 THR B CA 1
ATOM 1343 C C . THR B 1 20 ? 22.47981 38.82534 -106.30205 1.000 46.09597 65 THR B C 1
ATOM 1344 O O . THR B 1 20 ? 21.28121 38.52381 -106.26182 1.000 44.46095 65 THR B O 1
ATOM 1348 N N . THR B 1 21 ? 22.99771 39.66096 -107.20105 1.000 39.86443 66 THR B N 1
ATOM 1349 C CA . THR B 1 21 ? 22.23762 40.22209 -108.31138 1.000 39.76751 66 THR B CA 1
ATOM 1350 C C . THR B 1 21 ? 22.93410 39.83240 -109.60767 1.000 41.66189 66 THR B C 1
ATOM 1351 O O . THR B 1 21 ? 24.12148 40.12276 -109.78510 1.000 40.71503 66 THR B O 1
ATOM 1355 N N . THR B 1 22 ? 22.20334 39.17078 -110.50267 1.000 39.01225 67 THR B N 1
ATOM 1356 C CA . THR B 1 22 ? 22.71703 38.76599 -111.80550 1.000 46.91624 67 THR B CA 1
ATOM 1357 C C . THR B 1 22 ? 21.94939 39.48342 -112.90779 1.000 45.40563 67 THR B C 1
ATOM 1358 O O . THR B 1 22 ? 20.71458 39.53920 -112.87591 1.000 43.72171 67 THR B O 1
ATOM 1362 N N . ILE B 1 23 ? 22.68332 40.02625 -113.87763 1.000 40.73264 68 ILE B N 1
ATOM 1363 C CA . ILE B 1 23 ? 22.11070 40.72706 -115.02270 1.000 47.90876 68 ILE B CA 1
ATOM 1364 C C . ILE B 1 23 ? 22.53195 39.99924 -116.29465 1.000 47.32106 68 ILE B C 1
ATOM 1365 O O . ILE B 1 23 ? 23.73075 39.81796 -116.54369 1.000 47.71617 68 ILE B O 1
ATOM 1370 N N . ASP B 1 24 ? 21.55047 39.58104 -117.09268 1.000 46.30858 69 ASP B N 1
ATOM 1371 C CA . ASP B 1 24 ? 21.80430 39.03360 -118.42425 1.000 47.62677 69 ASP B CA 1
ATOM 1372 C C . ASP B 1 24 ? 22.07687 40.19819 -119.36784 1.000 45.97909 69 ASP B C 1
ATOM 1373 O O . ASP B 1 24 ? 21.17711 40.99109 -119.65905 1.000 45.21779 69 ASP B O 1
ATOM 1378 N N . ASN B 1 25 ? 23.32011 40.31396 -119.83894 1.000 41.07895 70 ASN B N 1
ATOM 1379 C CA . ASN B 1 25 ? 23.70359 41.48031 -120.62456 1.000 48.92272 70 ASN B CA 1
ATOM 1380 C C . ASN B 1 25 ? 23.13983 41.45532 -122.04164 1.000 58.50424 70 ASN B C 1
ATOM 1381 O O . ASN B 1 25 ? 23.28917 42.44646 -122.76393 1.000 53.98920 70 ASN B O 1
ATOM 1386 N N . GLN B 1 26 ? 22.49464 40.36301 -122.45306 1.000 55.94425 71 GLN B N 1
ATOM 1387 C CA . GLN B 1 26 ? 21.87778 40.29160 -123.77224 1.000 58.39400 71 GLN B CA 1
ATOM 1388 C C . GLN B 1 26 ? 20.41960 40.73159 -123.74678 1.000 60.34158 71 GLN B C 1
ATOM 1389 O O . GLN B 1 26 ? 19.96087 41.40177 -124.67621 1.000 75.49187 71 GLN B O 1
ATOM 1395 N N . THR B 1 27 ? 19.67756 40.37060 -122.69774 1.000 57.29711 72 THR B N 1
ATOM 1396 C CA . THR B 1 27 ? 18.27492 40.74057 -122.58641 1.000 54.29482 72 THR B CA 1
ATOM 1397 C C . THR B 1 27 ? 18.00568 41.82208 -121.55437 1.000 59.21450 72 THR B C 1
ATOM 1398 O O . THR B 1 27 ? 16.92370 42.41504 -121.58126 1.000 57.40317 72 THR B O 1
ATOM 1402 N N . GLY B 1 28 ? 18.94892 42.08854 -120.65057 1.000 57.89154 73 GLY B N 1
ATOM 1403 C CA . GLY B 1 28 ? 18.74183 43.03770 -119.57814 1.000 56.31769 73 GLY B CA 1
ATOM 1404 C C . GLY B 1 28 ? 17.99778 42.49796 -118.37570 1.000 55.14194 73 GLY B C 1
ATOM 1405 O O . GLY B 1 28 ? 17.74135 43.26126 -117.43407 1.000 53.11597 73 GLY B O 1
ATOM 1406 N N . ALA B 1 29 ? 17.65423 41.21183 -118.36942 1.000 49.41466 74 ALA B N 1
ATOM 1407 C CA . ALA B 1 29 ? 16.86265 40.63999 -117.28864 1.000 53.73889 74 ALA B CA 1
ATOM 1408 C C . ALA B 1 29 ? 17.65975 40.59894 -115.98867 1.000 47.82574 74 ALA B C 1
ATOM 1409 O O . ALA B 1 29 ? 18.78731 40.09675 -115.94829 1.000 43.07978 74 ALA B O 1
ATOM 1411 N N . VAL B 1 30 ? 17.06548 41.12375 -114.92352 1.000 44.97514 75 VAL B N 1
ATOM 1412 C CA . VAL B 1 30 ? 17.68241 41.15479 -113.60366 1.000 46.56057 75 VAL B CA 1
ATOM 1413 C C . VAL B 1 30 ? 17.09310 40.02538 -112.77240 1.000 45.80355 75 VAL B C 1
ATOM 1414 O O . VAL B 1 30 ? 15.86698 39.89860 -112.66225 1.000 43.26838 75 VAL B O 1
ATOM 1418 N N . THR B 1 31 ? 17.95921 39.20241 -112.18768 1.000 45.27701 76 THR B N 1
ATOM 1419 C CA . THR B 1 31 ? 17.52726 38.12040 -111.31282 1.000 44.16100 76 THR B CA 1
ATOM 1420 C C . THR B 1 31 ? 18.24191 38.25413 -109.97552 1.000 40.67863 76 THR B C 1
ATOM 1421 O O . THR B 1 31 ? 19.47189 38.35603 -109.93474 1.000 39.81735 76 THR B O 1
ATOM 1425 N N . TYR B 1 32 ? 17.46980 38.26960 -108.89050 1.000 44.80606 77 TYR B N 1
ATOM 1426 C CA . TYR B 1 32 ? 17.99714 38.34301 -107.53269 1.000 43.37290 77 TYR B CA 1
ATOM 1427 C C . TYR B 1 32 ? 17.98292 36.95823 -106.89804 1.000 44.38508 77 TYR B C 1
ATOM 1428 O O . TYR B 1 32 ? 17.03598 36.19038 -107.08676 1.000 53.51056 77 TYR B O 1
ATOM 1437 N N . SER B 1 33 ? 19.02879 36.63730 -106.14128 1.000 37.02152 78 SER B N 1
ATOM 1438 C CA . SER B 1 33 ? 19.14734 35.29802 -105.58311 1.000 42.84753 78 SER B CA 1
ATOM 1439 C C . SER B 1 33 ? 19.94370 35.35315 -104.28603 1.000 42.91879 78 SER B C 1
ATOM 1440 O O . SER B 1 33 ? 20.40752 36.41487 -103.85735 1.000 42.64062 78 SER B O 1
ATOM 1443 N N . ASN B 1 34 ? 20.09911 34.18232 -103.66524 1.000 47.93798 79 ASN B N 1
ATOM 1444 C CA . ASN B 1 34 ? 20.80213 34.03068 -102.39215 1.000 40.82459 79 ASN B CA 1
ATOM 1445 C C . ASN B 1 34 ? 20.19181 34.94948 -101.33194 1.000 36.79772 79 ASN B C 1
ATOM 1446 O O . ASN B 1 34 ? 20.85263 35.80589 -100.74022 1.000 35.90873 79 ASN B O 1
ATOM 1451 N N . TRP B 1 35 ? 18.90024 34.74251 -101.10337 1.000 39.18754 80 TRP B N 1
ATOM 1452 C CA . TRP B 1 35 ? 18.12929 35.61261 -100.23157 1.000 39.35782 80 TRP B CA 1
ATOM 1453 C C . TRP B 1 35 ? 18.52230 35.42484 -98.77003 1.000 47.16314 80 TRP B C 1
ATOM 1454 O O . TRP B 1 35 ? 18.94392 34.34634 -98.34467 1.000 47.49684 80 TRP B O 1
ATOM 1465 N N . ASP B 1 36 ? 18.38167 36.50531 -98.00520 1.000 44.36779 81 ASP B N 1
ATOM 1466 C CA . ASP B 1 36 ? 18.74817 36.56255 -96.59391 1.000 45.77419 81 ASP B CA 1
ATOM 1467 C C . ASP B 1 36 ? 17.59115 37.22567 -95.85923 1.000 49.65264 81 ASP B C 1
ATOM 1468 O O . ASP B 1 36 ? 17.34914 38.42367 -96.03660 1.000 49.44012 81 ASP B O 1
ATOM 1473 N N . GLY B 1 37 ? 16.87875 36.45674 -95.04342 1.000 46.91805 82 GLY B N 1
ATOM 1474 C CA . GLY B 1 37 ? 15.65729 36.91719 -94.39645 1.000 46.61875 82 GLY B CA 1
ATOM 1475 C C . GLY B 1 37 ? 15.84395 37.10302 -92.90001 1.000 52.11374 82 GLY B C 1
ATOM 1476 O O . GLY B 1 37 ? 16.42449 36.24789 -92.22503 1.000 50.00753 82 GLY B O 1
ATOM 1477 N N . LYS B 1 38 ? 15.33582 38.22161 -92.39004 1.000 48.04643 83 LYS B N 1
ATOM 1478 C CA . LYS B 1 38 ? 15.37469 38.54638 -90.96973 1.000 56.46840 83 LYS B CA 1
ATOM 1479 C C . LYS B 1 38 ? 13.94507 38.62668 -90.45682 1.000 46.45756 83 LYS B C 1
ATOM 1480 O O . LYS B 1 38 ? 13.12432 39.36337 -91.01241 1.000 55.60213 83 LYS B O 1
ATOM 1486 N N . VAL B 1 39 ? 13.64248 37.86170 -89.41552 1.000 42.30105 84 VAL B N 1
ATOM 1487 C CA . VAL B 1 39 ? 12.30102 37.79519 -88.84954 1.000 49.26187 84 VAL B CA 1
ATOM 1488 C C . VAL B 1 39 ? 12.33375 38.43795 -87.47251 1.000 50.85025 84 VAL B C 1
ATOM 1489 O O . VAL B 1 39 ? 13.22241 38.14278 -86.66409 1.000 55.11914 84 VAL B O 1
ATOM 1493 N N . ASN B 1 40 ? 11.36861 39.31448 -87.20548 1.000 51.75102 85 ASN B N 1
ATOM 1494 C CA . ASN B 1 40 ? 11.34341 40.04889 -85.94978 1.000 51.84490 85 ASN B CA 1
ATOM 1495 C C . ASN B 1 40 ? 9.90852 40.42380 -85.61175 1.000 42.00589 85 ASN B C 1
ATOM 1496 O O . ASN B 1 40 ? 9.02867 40.44173 -86.47426 1.000 44.42563 85 ASN B O 1
ATOM 1501 N N . GLY B 1 41 ? 9.67941 40.72320 -84.34292 1.000 45.54027 86 GLY B N 1
ATOM 1502 C CA . GLY B 1 41 ? 8.39366 41.20718 -83.89039 1.000 39.09422 86 GLY B CA 1
ATOM 1503 C C . GLY B 1 41 ? 7.77943 40.29928 -82.84560 1.000 37.77465 86 GLY B C 1
ATOM 1504 O O . GLY B 1 41 ? 8.33043 39.26544 -82.47063 1.000 47.51398 86 GLY B O 1
ATOM 1505 N N . THR B 1 42 ? 6.60033 40.70756 -82.39220 1.000 34.81225 87 THR B N 1
ATOM 1506 C CA . THR B 1 42 ? 5.89212 40.07371 -81.29316 1.000 37.10745 87 THR B CA 1
ATOM 1507 C C . THR B 1 42 ? 4.51433 39.61723 -81.74950 1.000 34.43989 87 THR B C 1
ATOM 1508 O O . THR B 1 42 ? 4.02438 39.99419 -82.81480 1.000 41.27633 87 THR B O 1
ATOM 1512 N N . VAL B 1 43 ? 3.89192 38.79252 -80.91601 1.000 37.03810 88 VAL B N 1
ATOM 1513 C CA . VAL B 1 43 ? 2.47645 38.46403 -81.01656 1.000 33.20458 88 VAL B CA 1
ATOM 1514 C C . VAL B 1 43 ? 1.78706 39.08435 -79.80952 1.000 44.37983 88 VAL B C 1
ATOM 1515 O O . VAL B 1 43 ? 2.22210 38.88154 -78.66882 1.000 37.50521 88 VAL B O 1
ATOM 1519 N N . THR B 1 44 ? 0.73817 39.86227 -80.05308 1.000 38.49180 89 THR B N 1
ATOM 1520 C CA . THR B 1 44 ? 0.04520 40.54470 -78.97390 1.000 40.17167 89 THR B CA 1
ATOM 1521 C C . THR B 1 44 ? -1.43638 40.20178 -79.00637 1.000 41.16434 89 THR B C 1
ATOM 1522 O O . THR B 1 44 ? -1.97266 39.73072 -80.01455 1.000 46.07864 89 THR B O 1
ATOM 1526 N N . ALA B 1 45 ? -2.08907 40.43751 -77.87550 1.000 43.55874 90 ALA B N 1
ATOM 1527 C CA . ALA B 1 45 ? -3.50740 40.16413 -77.72013 1.000 46.15548 90 ALA B CA 1
ATOM 1528 C C . ALA B 1 45 ? -4.16165 41.31658 -76.97868 1.000 51.11744 90 ALA B C 1
ATOM 1529 O O . ALA B 1 45 ? -3.58078 41.87058 -76.04011 1.000 45.96182 90 ALA B O 1
ATOM 1531 N N . THR B 1 46 ? -5.36254 41.68100 -77.41336 1.000 41.85384 91 THR B N 1
ATOM 1532 C CA . THR B 1 46 ? -6.18785 42.64099 -76.70091 1.000 47.77861 91 THR B CA 1
ATOM 1533 C C . THR B 1 46 ? -7.28315 41.89214 -75.95765 1.000 51.38539 91 THR B C 1
ATOM 1534 O O . THR B 1 46 ? -7.94113 41.01664 -76.52901 1.000 50.07958 91 THR B O 1
ATOM 1538 N N . TYR B 1 47 ? -7.46540 42.23270 -74.68389 1.000 51.33710 92 TYR B N 1
ATOM 1539 C CA . TYR B 1 47 ? -8.48058 41.61402 -73.84145 1.000 52.74964 92 TYR B CA 1
ATOM 1540 C C . TYR B 1 47 ? -9.04445 42.68703 -72.92492 1.000 53.77877 92 TYR B C 1
ATOM 1541 O O . TYR B 1 47 ? -8.29267 43.31406 -72.17237 1.000 48.97586 92 TYR B O 1
ATOM 1550 N N . ASN B 1 48 ? -10.35914 42.89810 -72.99604 1.000 56.03672 93 ASN B N 1
ATOM 1551 C CA . ASN B 1 48 ? -11.04208 43.91776 -72.19912 1.000 61.79838 93 ASN B CA 1
ATOM 1552 C C . ASN B 1 48 ? -10.39862 45.29136 -72.38247 1.000 57.98410 93 ASN B C 1
ATOM 1553 O O . ASN B 1 48 ? -10.29006 46.08339 -71.44374 1.000 63.94723 93 ASN B O 1
ATOM 1558 N N . GLY B 1 49 ? -9.95907 45.57183 -73.60835 1.000 62.73111 94 GLY B N 1
ATOM 1559 C CA . GLY B 1 49 ? -9.43474 46.87783 -73.95487 1.000 56.30810 94 GLY B CA 1
ATOM 1560 C C . GLY B 1 49 ? -8.01055 47.15055 -73.53053 1.000 54.10531 94 GLY B C 1
ATOM 1561 O O . GLY B 1 49 ? -7.56348 48.29878 -73.62762 1.000 60.90050 94 GLY B O 1
ATOM 1562 N N . GLN B 1 50 ? -7.28511 46.14643 -73.05214 1.000 60.82651 95 GLN B N 1
ATOM 1563 C CA . GLN B 1 50 ? -5.87715 46.29379 -72.72184 1.000 56.42794 95 GLN B CA 1
ATOM 1564 C C . GLN B 1 50 ? -5.05748 45.36515 -73.60986 1.000 47.93112 95 GLN B C 1
ATOM 1565 O O . GLN B 1 50 ? -5.58226 44.42368 -74.20916 1.000 49.51087 95 GLN B O 1
ATOM 1571 N N . SER B 1 51 ? -3.76460 45.65349 -73.71105 1.000 46.84451 96 SER B N 1
ATOM 1572 C CA . SER B 1 51 ? -2.87805 44.96691 -74.64036 1.000 44.57303 96 SER B CA 1
ATOM 1573 C C . SER B 1 51 ? -1.88937 44.09585 -73.87800 1.000 42.52984 96 SER B C 1
ATOM 1574 O O . SER B 1 51 ? -1.34458 44.51134 -72.84917 1.000 43.84327 96 SER B O 1
ATOM 1577 N N . TYR B 1 52 ? -1.65524 42.88952 -74.39270 1.000 43.17391 97 TYR B N 1
ATOM 1578 C CA . TYR B 1 52 ? -0.79953 41.91427 -73.73121 1.000 46.01015 97 TYR B CA 1
ATOM 1579 C C . TYR B 1 52 ? 0.13906 41.27739 -74.74508 1.000 47.63215 97 TYR B C 1
ATOM 1580 O O . TYR B 1 52 ? -0.24062 41.04873 -75.89569 1.000 41.69393 97 TYR B O 1
ATOM 1589 N N . THR B 1 53 ? 1.35732 40.97994 -74.30283 1.000 45.73636 98 THR B N 1
ATOM 1590 C CA . THR B 1 53 ? 2.38613 40.38393 -75.14201 1.000 41.69600 98 THR B CA 1
ATOM 1591 C C . THR B 1 53 ? 2.49419 38.89425 -74.84749 1.000 46.65833 98 THR B C 1
ATOM 1592 O O . THR B 1 53 ? 2.60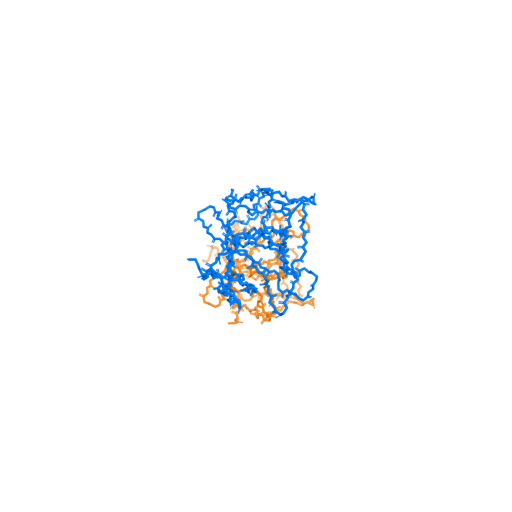083 38.49410 -73.68251 1.000 40.33425 98 THR B O 1
ATOM 1596 N N . ALA B 1 54 ? 2.47843 38.08021 -75.90096 1.000 33.66293 99 ALA B N 1
ATOM 1597 C CA . ALA B 1 54 ? 2.68403 36.64945 -75.73121 1.000 35.76138 99 ALA B CA 1
ATOM 1598 C C . ALA B 1 54 ? 4.07927 36.37608 -75.18398 1.000 37.91072 99 ALA B C 1
ATOM 1599 O O . ALA B 1 54 ? 5.05999 36.99767 -75.59936 1.000 39.13273 99 ALA B O 1
ATOM 1601 N N . THR B 1 55 ? 4.16799 35.44277 -74.24150 1.000 35.90007 100 THR B N 1
ATOM 1602 C CA . THR B 1 55 ? 5.44166 35.05945 -73.65549 1.000 35.83127 100 THR B CA 1
ATOM 1603 C C . THR B 1 55 ? 5.87115 33.69412 -74.17613 1.000 35.72723 100 THR B C 1
ATOM 1604 O O . THR B 1 55 ? 5.04970 32.87643 -74.59808 1.000 34.33993 100 THR B O 1
ATOM 1608 N N . LEU B 1 56 ? 7.17882 33.45270 -74.13185 1.000 39.96639 101 LEU B N 1
ATOM 1609 C CA . LEU B 1 56 ? 7.75978 32.19698 -74.58102 1.000 43.92197 101 LEU B CA 1
ATOM 1610 C C . LEU B 1 56 ? 8.44331 31.48143 -73.42490 1.000 43.03466 101 LEU B C 1
ATOM 1611 O O . LEU B 1 56 ? 9.05823 32.11571 -72.56121 1.000 44.17647 101 LEU B O 1
ATOM 1616 N N . ASN B 1 57 ? 8.33749 30.15529 -73.42388 1.000 47.64706 102 ASN B N 1
ATOM 1617 C CA . ASN B 1 57 ? 9.02590 29.33446 -72.43612 1.000 46.09116 102 ASN B CA 1
ATOM 1618 C C . ASN B 1 57 ? 10.51473 29.30741 -72.75399 1.000 49.84234 102 ASN B C 1
ATOM 1619 O O . ASN B 1 57 ? 10.91571 28.88395 -73.84412 1.000 57.50163 102 ASN B O 1
ATOM 1624 N N . GLU B 1 58 ? 11.33490 29.76114 -71.80627 1.000 54.05797 103 GLU B N 1
ATOM 1625 C CA . GLU B 1 58 ? 12.77569 29.86226 -72.00141 1.000 54.79078 103 GLU B CA 1
ATOM 1626 C C . GLU B 1 58 ? 13.54104 28.93874 -71.05877 1.000 62.79575 103 GLU B C 1
ATOM 1627 O O . GLU B 1 58 ? 14.69628 29.20457 -70.72191 1.000 70.18866 103 GLU B O 1
ATOM 1633 N N . THR B 1 59 ? 12.90982 27.85403 -70.61971 1.000 59.40790 104 THR B N 1
ATOM 1634 C CA . THR B 1 59 ? 13.62101 26.84045 -69.85966 1.000 60.45155 104 THR B CA 1
ATOM 1635 C C . THR B 1 59 ? 14.45699 25.97436 -70.80032 1.000 66.06367 104 THR B C 1
ATOM 1636 O O . THR B 1 59 ? 14.32694 26.03542 -72.02454 1.000 70.90444 104 THR B O 1
ATOM 1640 N N . ALA B 1 60 ? 15.32786 25.15504 -70.21595 1.000 71.70259 105 ALA B N 1
ATOM 1641 C CA . ALA B 1 60 ? 16.23041 24.32453 -71.00330 1.000 70.89637 105 ALA B CA 1
ATOM 1642 C C . ALA B 1 60 ? 15.67178 22.93883 -71.30359 1.000 74.88816 105 ALA B C 1
ATOM 1643 O O . ALA B 1 60 ? 16.30239 22.18585 -72.05420 1.000 77.56490 105 ALA B O 1
ATOM 1645 N N . GLY B 1 61 ? 14.51369 22.58654 -70.75090 1.000 76.57796 106 GLY B N 1
ATOM 1646 C CA . GLY B 1 61 ? 13.93184 21.27649 -70.95498 1.000 72.78317 106 GLY B CA 1
ATOM 1647 C C . GLY B 1 61 ? 13.21180 21.15137 -72.28371 1.000 74.83356 106 GLY B C 1
ATOM 1648 O O . GLY B 1 61 ? 13.46477 21.88948 -73.23985 1.000 69.58338 106 GLY B O 1
ATOM 1649 N N . LYS B 1 62 ? 12.29272 20.18554 -72.33576 1.000 72.04758 107 LYS B N 1
ATOM 1650 C CA . LYS B 1 62 ? 11.50383 19.94086 -73.53593 1.000 75.82093 107 LYS B CA 1
ATOM 1651 C C . LYS B 1 62 ? 10.31938 20.88785 -73.67321 1.000 73.13565 107 LYS B C 1
ATOM 1652 O O . LYS B 1 62 ? 9.68023 20.90523 -74.73052 1.000 69.81481 107 LYS B O 1
ATOM 1658 N N . GLU B 1 63 ? 10.00264 21.65956 -72.63757 1.000 72.63577 108 GLU B N 1
ATOM 1659 C CA . GLU B 1 63 ? 8.94606 22.65658 -72.72644 1.000 59.78943 108 GLU B CA 1
ATOM 1660 C C . GLU B 1 63 ? 9.42822 23.96425 -73.33720 1.000 58.12271 108 GLU B C 1
ATOM 1661 O O . GLU B 1 63 ? 8.63526 24.90443 -73.45417 1.000 58.22660 108 GLU B O 1
ATOM 1667 N N . ASN B 1 64 ? 10.69819 24.03866 -73.72887 1.000 53.03442 109 ASN B N 1
ATOM 1668 C CA . ASN B 1 64 ? 11.24042 25.24773 -74.33138 1.000 57.81261 109 ASN B CA 1
ATOM 1669 C C . ASN B 1 64 ? 10.51350 25.57459 -75.63202 1.000 59.59666 109 ASN B C 1
ATOM 1670 O O . ASN B 1 64 ? 10.18097 24.68519 -76.42088 1.000 57.45104 109 ASN B O 1
ATOM 1675 N N . SER B 1 65 ? 10.26579 26.86261 -75.85415 1.000 54.91734 110 SER B N 1
ATOM 1676 C CA . SER B 1 65 ? 9.55686 27.29398 -77.05295 1.000 55.60265 110 SER B CA 1
ATOM 1677 C C . SER B 1 65 ? 10.46586 27.16967 -78.26989 1.000 50.64604 110 SER B C 1
ATOM 1678 O O . SER B 1 65 ? 11.49724 27.84342 -78.35470 1.000 59.34297 110 SER B O 1
ATOM 1681 N N . ARG B 1 66 ? 10.08959 26.30511 -79.20680 1.000 54.24225 111 ARG B N 1
ATOM 1682 C CA . ARG B 1 66 ? 10.81304 26.14086 -80.46218 1.000 53.95200 111 ARG B CA 1
ATOM 1683 C C . ARG B 1 66 ? 10.07879 26.90280 -81.55429 1.000 41.84556 111 ARG B C 1
ATOM 1684 O O . ARG B 1 66 ? 8.89700 26.64655 -81.80509 1.000 46.65800 111 ARG B O 1
ATOM 1692 N N . VAL B 1 67 ? 10.77070 27.84022 -82.19136 1.000 42.30381 112 VAL B N 1
ATOM 1693 C CA . VAL B 1 67 ? 10.23627 28.54573 -83.35021 1.000 42.49630 112 VAL B CA 1
ATOM 1694 C C . VAL B 1 67 ? 10.69983 27.80076 -84.59797 1.000 46.62089 112 VAL B C 1
ATOM 1695 O O . VAL B 1 67 ? 11.89733 27.74075 -84.89076 1.000 45.34417 112 VAL B O 1
ATOM 1699 N N . THR B 1 68 ? 9.75121 27.22465 -85.33297 1.000 46.38973 113 THR B N 1
ATOM 1700 C CA . THR B 1 68 ? 10.06714 26.45132 -86.52483 1.000 46.87718 113 THR B CA 1
ATOM 1701 C C . THR B 1 68 ? 9.50747 27.14979 -87.75119 1.000 43.69723 113 THR B C 1
ATOM 1702 O O . THR B 1 68 ? 8.29117 27.38515 -87.81843 1.000 47.59829 113 THR B O 1
ATOM 1706 N N . PRO B 1 69 ? 10.34097 27.50121 -88.73294 1.000 49.61273 114 PRO B N 1
ATOM 1707 C CA . PRO B 1 69 ? 9.81580 28.08945 -89.97161 1.000 48.76444 114 PRO B CA 1
ATOM 1708 C C . PRO B 1 69 ? 9.42667 27.02653 -90.98752 1.000 50.39611 114 PRO B C 1
ATOM 1709 O O . PRO B 1 69 ? 10.19711 26.09654 -91.24674 1.000 46.96373 114 PRO B O 1
ATOM 1713 N N . TRP B 1 70 ? 8.23187 27.15207 -91.55994 1.000 48.62025 115 TRP B N 1
ATOM 1714 C CA . TRP B 1 70 ? 7.72574 26.22157 -92.55859 1.000 53.76366 115 TRP B CA 1
ATOM 1715 C C . TRP B 1 70 ? 7.58758 26.92725 -93.90086 1.000 53.68279 115 TRP B C 1
ATOM 1716 O O . TRP B 1 70 ? 7.24543 28.11255 -93.95704 1.000 52.00365 115 TRP B O 1
ATOM 1727 N N . TYR B 1 71 ? 7.85295 26.19637 -94.98098 1.000 51.83611 116 TYR B N 1
ATOM 1728 C CA . TYR B 1 71 ? 7.72000 26.73416 -96.32752 1.000 65.41065 116 TYR B CA 1
ATOM 1729 C C . TYR B 1 71 ? 6.96976 25.75049 -97.21258 1.000 59.16141 116 TYR B C 1
ATOM 1730 O O . TYR B 1 71 ? 7.06010 24.53231 -97.03591 1.000 58.23065 116 TYR B O 1
ATOM 1739 N N . THR B 1 72 ? 6.22245 26.29641 -98.16828 1.000 65.27846 117 THR B N 1
ATOM 1740 C CA . THR B 1 72 ? 5.52121 25.49933 -99.16193 1.000 73.70623 117 THR B CA 1
ATOM 1741 C C . THR B 1 72 ? 5.89370 25.98323 -100.55616 1.000 75.81933 117 THR B C 1
ATOM 1742 O O . THR B 1 72 ? 6.22074 27.15662 -100.75985 1.000 81.94982 117 THR B O 1
ATOM 1746 N N . GLN B 1 73 ? 5.85196 25.06050 -101.51310 1.000 80.89753 118 GLN B N 1
ATOM 1747 C CA . GLN B 1 73 ? 6.07642 25.37461 -102.91666 1.000 83.82966 118 GLN B CA 1
ATOM 1748 C C . GLN B 1 73 ? 4.86335 25.11819 -103.79189 1.000 85.06606 118 GLN B C 1
ATOM 1749 O O . GLN B 1 73 ? 4.66912 25.83469 -104.77736 1.000 92.83184 118 GLN B O 1
ATOM 1755 N N . ASP B 1 74 ? 4.03930 24.12346 -103.45664 1.000 77.83098 119 ASP B N 1
ATOM 1756 C CA . ASP B 1 74 ? 2.80457 23.84659 -104.17854 1.000 85.82467 119 ASP B CA 1
ATOM 1757 C C . ASP B 1 74 ? 1.64491 24.72807 -103.72610 1.000 83.24396 119 ASP B C 1
ATOM 1758 O O . ASP B 1 74 ? 0.48999 24.28352 -103.74248 1.000 82.99092 119 ASP B O 1
ATOM 1763 N N . GLY B 1 75 ? 1.91719 25.96918 -103.32768 1.000 79.96450 120 GLY B N 1
ATOM 1764 C CA . GLY B 1 75 ? 0.85101 26.86537 -102.93348 1.000 75.19503 120 GLY B CA 1
ATOM 1765 C C . GLY B 1 75 ? 0.17127 26.51743 -101.63082 1.000 92.83031 120 GLY B C 1
ATOM 1766 O O . GLY B 1 75 ? -0.87258 27.09938 -101.32063 1.000 91.62949 120 GLY B O 1
ATOM 1767 N N . GLY B 1 76 ? 0.72359 25.58587 -100.85852 1.000 79.08978 121 GLY B N 1
ATOM 1768 C CA . GLY B 1 76 ? 0.18056 25.22469 -99.56135 1.000 80.34816 121 GLY B CA 1
ATOM 1769 C C . GLY B 1 76 ? -0.24611 23.77959 -99.42312 1.000 87.26992 121 GLY B C 1
ATOM 1770 O O . GLY B 1 76 ? -0.63860 23.37434 -98.31813 1.000 88.96639 121 GLY B O 1
ATOM 1771 N N . LYS B 1 77 ? -0.18689 22.97603 -100.48956 1.000 87.30043 122 LYS B N 1
ATOM 1772 C CA . LYS B 1 77 ? -0.61604 21.58399 -100.38860 1.000 86.09404 122 LYS B CA 1
ATOM 1773 C C . LYS B 1 77 ? 0.29933 20.78372 -99.46874 1.000 84.33530 122 LYS B C 1
ATOM 1774 O O . LYS B 1 77 ? -0.16395 19.89467 -98.74512 1.000 90.32221 122 LYS B O 1
ATOM 1780 N N . THR B 1 78 ? 1.59688 21.08136 -99.47997 1.000 80.83456 123 THR B N 1
ATOM 1781 C CA . THR B 1 78 ? 2.56546 20.39896 -98.63318 1.000 77.46564 123 THR B CA 1
ATOM 1782 C C . THR B 1 78 ? 3.49077 21.42242 -97.99141 1.000 72.87237 123 THR B C 1
ATOM 1783 O O . THR B 1 78 ? 3.96144 22.35067 -98.65623 1.000 74.69556 123 THR B O 1
ATOM 1787 N N . TRP B 1 79 ? 3.74675 21.24889 -96.69721 1.000 66.71743 124 TRP B N 1
ATOM 1788 C CA . TRP B 1 79 ? 4.62059 22.13012 -95.93684 1.000 60.85759 124 TRP B CA 1
ATOM 1789 C C . TRP B 1 79 ? 5.81968 21.34050 -95.43671 1.000 57.99726 124 TRP B C 1
ATOM 1790 O O . TRP B 1 79 ? 5.66142 20.23505 -94.90832 1.000 61.75421 124 TRP B O 1
ATOM 1801 N N . ASN B 1 80 ? 7.01097 21.91207 -95.59447 1.000 52.48381 125 ASN B N 1
ATOM 1802 C CA . ASN B 1 80 ? 8.23138 21.34042 -95.04866 1.000 52.88888 125 ASN B CA 1
ATOM 1803 C C . ASN B 1 80 ? 8.93773 22.38142 -94.19078 1.000 55.64538 125 ASN B C 1
ATOM 1804 O O . ASN B 1 80 ? 8.67428 23.58260 -94.28886 1.000 53.42038 125 ASN B O 1
ATOM 1809 N N . VAL B 1 81 ? 9.84514 21.90450 -93.33967 1.000 49.48789 126 VAL B N 1
ATOM 1810 C CA . VAL B 1 81 ? 10.63814 22.80902 -92.52019 1.000 58.62918 126 VAL B CA 1
ATOM 1811 C C . VAL B 1 81 ? 11.66861 23.50032 -93.39882 1.000 56.53341 126 VAL B C 1
ATOM 1812 O O . VAL B 1 81 ? 12.26983 22.88397 -94.28649 1.000 57.65608 126 VAL B O 1
ATOM 1816 N N . LEU B 1 82 ? 11.87164 24.79049 -93.16185 1.000 51.47948 127 LEU B N 1
ATOM 1817 C CA . LEU B 1 82 ? 12.81588 25.58960 -93.92907 1.000 51.17176 127 LEU B CA 1
ATOM 1818 C C . LEU B 1 82 ? 14.13498 25.60214 -93.16158 1.000 50.20877 127 LEU B C 1
ATOM 1819 O O . LEU B 1 82 ? 14.21814 26.15722 -92.06006 1.000 56.92258 127 LEU B O 1
ATOM 1824 N N . LYS B 1 83 ? 15.15689 24.97592 -93.73605 1.000 49.02154 128 LYS B N 1
ATOM 1825 C CA . LYS B 1 83 ? 16.45260 24.84619 -93.08881 1.000 42.90825 128 LYS B CA 1
ATOM 1826 C C . LYS B 1 83 ? 17.32974 26.05465 -93.38545 1.000 48.10390 128 LYS B C 1
ATOM 1827 O O . LYS B 1 83 ? 17.19316 26.70861 -94.42312 1.000 46.55345 128 LYS B O 1
ATOM 1833 N N . LYS B 1 84 ? 18.23046 26.35015 -92.45155 1.000 53.98958 129 LYS B N 1
ATOM 1834 C CA . LYS B 1 84 ? 19.26150 27.34844 -92.68964 1.000 53.05385 129 LYS B CA 1
ATOM 1835 C C . LYS B 1 84 ? 20.12214 26.94631 -93.88007 1.000 49.59551 129 LYS B C 1
ATOM 1836 O O . LYS B 1 84 ? 20.30294 25.76211 -94.17214 1.000 61.27085 129 LYS B O 1
ATOM 1842 N N . ASP B 1 85 ? 20.65500 27.94949 -94.57173 1.000 52.80424 130 ASP B N 1
ATOM 1843 C CA . ASP B 1 85 ? 21.59138 27.71852 -95.66695 1.000 50.39600 130 ASP B CA 1
ATOM 1844 C C . ASP B 1 85 ? 22.58035 28.87020 -95.69754 1.000 53.48648 130 ASP B C 1
ATOM 1845 O O . ASP B 1 85 ? 22.17210 30.03158 -95.79693 1.000 57.97521 130 ASP B O 1
ATOM 1850 N N . GLY B 1 86 ? 23.87057 28.55035 -95.61844 1.000 52.48836 131 GLY B N 1
ATOM 1851 C CA . GLY B 1 86 ? 24.87893 29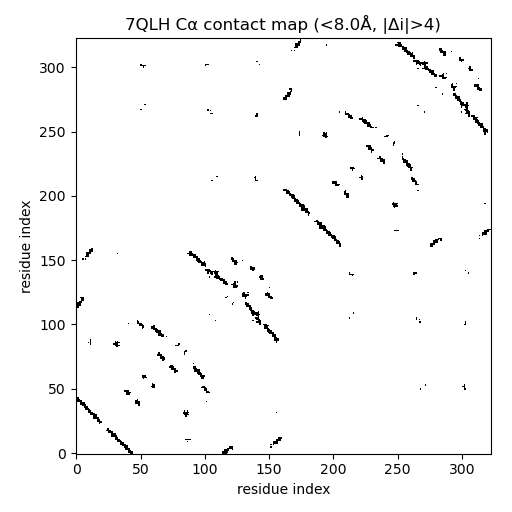.58862 -95.57325 1.000 51.13282 131 GLY B CA 1
ATOM 1852 C C . GLY B 1 86 ? 24.79780 30.47527 -94.35425 1.000 63.06909 131 GLY B C 1
ATOM 1853 O O . GLY B 1 86 ? 25.23756 31.62790 -94.40518 1.000 54.89233 131 GLY B O 1
ATOM 1854 N N . GLY B 1 87 ? 24.23677 29.96960 -93.25651 1.000 56.60460 132 GLY B N 1
ATOM 1855 C CA . GLY B 1 87 ? 24.11169 30.72578 -92.03158 1.000 61.84438 132 GLY B CA 1
ATOM 1856 C C . GLY B 1 87 ? 22.88158 31.60075 -91.93396 1.000 67.36943 132 GLY B C 1
ATOM 1857 O O . GLY B 1 87 ? 22.68235 32.24319 -90.89376 1.000 56.65720 132 GLY B O 1
ATOM 1858 N N . VAL B 1 88 ? 22.04742 31.64992 -92.97304 1.000 58.97054 133 VAL B N 1
ATOM 1859 C CA . VAL B 1 88 ? 20.88535 32.52300 -93.01223 1.000 50.00253 133 VAL B CA 1
ATOM 1860 C C . VAL B 1 88 ? 19.65592 31.69710 -93.37884 1.000 52.66479 133 VAL B C 1
ATOM 1861 O O . VAL B 1 88 ? 19.73962 30.49544 -93.62846 1.000 55.24235 133 VAL B O 1
ATOM 1865 N N . TYR B 1 89 ? 18.50404 32.36321 -93.39655 1.000 49.29045 134 TYR B N 1
ATOM 1866 C CA . TYR B 1 89 ? 17.24766 31.78872 -93.86241 1.000 46.90129 134 TYR B CA 1
ATOM 1867 C C . TYR B 1 89 ? 16.87402 32.47961 -95.16794 1.000 49.93789 134 TYR B C 1
ATOM 1868 O O . TYR B 1 89 ? 16.67999 33.69922 -95.19046 1.000 49.07302 134 TYR B O 1
ATOM 1877 N N . ARG B 1 90 ? 16.76448 31.70298 -96.24808 1.000 49.79728 135 ARG B N 1
ATOM 1878 C CA . ARG B 1 90 ? 16.57076 32.25813 -97.59052 1.000 53.24233 135 ARG B CA 1
ATOM 1879 C C . ARG B 1 90 ? 15.08029 32.47484 -97.84067 1.000 48.24062 135 ARG B C 1
ATOM 1880 O O . ARG B 1 90 ? 14.39947 31.68426 -98.49642 1.000 51.99493 135 ARG B O 1
ATOM 1888 N N . LEU B 1 91 ? 14.57185 33.58421 -97.30843 1.000 47.80236 136 LEU B N 1
ATOM 1889 C CA . LEU B 1 91 ? 13.17433 33.95088 -97.49763 1.000 49.31986 136 LEU B CA 1
ATOM 1890 C C . LEU B 1 91 ? 13.01212 34.68618 -98.82362 1.000 48.16856 136 LEU B C 1
ATOM 1891 O O . LEU B 1 91 ? 13.64433 35.72436 -99.04567 1.000 42.91116 136 LEU B O 1
ATOM 1896 N N . GLU B 1 92 ? 12.16484 34.15143 -99.70107 1.000 55.55715 137 GLU B N 1
ATOM 1897 C CA . GLU B 1 92 ? 11.90358 34.75267 -101.00574 1.000 56.95162 137 GLU B CA 1
ATOM 1898 C C . GLU B 1 92 ? 10.71582 35.70939 -100.92312 1.000 59.89256 137 GLU B C 1
ATOM 1899 O O . GLU B 1 92 ? 9.74656 35.43388 -100.20764 1.000 57.16892 137 GLU B O 1
ATOM 1905 N N . PRO B 1 93 ? 10.77971 36.82558 -101.65033 1.000 60.90903 138 PRO B N 1
ATOM 1906 C CA . PRO B 1 93 ? 9.72954 37.84645 -101.53956 1.000 63.42669 138 PRO B CA 1
ATOM 1907 C C . PRO B 1 93 ? 8.35679 37.28582 -101.87751 1.000 62.81207 138 PRO B C 1
ATOM 1908 O O . PRO B 1 93 ? 8.20189 36.48695 -102.80245 1.000 58.83301 138 PRO B O 1
ATOM 1912 N N . ALA B 1 94 ? 7.35722 37.71686 -101.10892 1.000 68.31729 139 ALA B N 1
ATOM 1913 C CA . ALA B 1 94 ? 5.97610 37.24632 -101.18164 1.000 72.05870 139 ALA B CA 1
ATOM 1914 C C . ALA B 1 94 ? 5.85450 35.72980 -101.07453 1.000 81.43392 139 ALA B C 1
ATOM 1915 O O . ALA B 1 94 ? 4.78329 35.18240 -101.36064 1.000 90.39773 139 ALA B O 1
ATOM 1917 N N . GLY B 1 95 ? 6.91703 35.03449 -100.66462 1.000 74.70472 140 GLY B N 1
ATOM 1918 C CA . GLY B 1 95 ? 6.84011 33.59565 -100.50921 1.000 64.38821 140 GLY B CA 1
ATOM 1919 C C . GLY B 1 95 ? 5.88037 33.19717 -99.40615 1.000 68.10817 140 GLY B C 1
ATOM 1920 O O . GLY B 1 95 ? 5.53922 33.98416 -98.52074 1.000 74.68828 140 GLY B O 1
ATOM 1921 N N . LYS B 1 96 ? 5.43316 31.94597 -99.47009 1.000 63.68968 141 LYS B N 1
ATOM 1922 C CA . LYS B 1 96 ? 4.46294 31.41571 -98.51698 1.000 68.22865 141 LYS B CA 1
ATOM 1923 C C . LYS B 1 96 ? 5.21435 30.73798 -97.37405 1.000 63.34402 141 LYS B C 1
ATOM 1924 O O . LYS B 1 96 ? 5.81164 29.67153 -97.55852 1.000 63.22652 141 LYS B O 1
ATOM 1930 N N . TYR B 1 97 ? 5.18082 31.34927 -96.19155 1.000 55.44020 142 TYR B N 1
ATOM 1931 C CA . TYR B 1 97 ? 5.90185 30.82479 -95.04211 1.000 54.95414 142 TYR B CA 1
ATOM 1932 C C . TYR B 1 97 ? 5.02975 30.90705 -93.79730 1.000 51.09702 142 TYR B C 1
ATOM 1933 O O . TYR B 1 97 ? 4.21033 31.81823 -93.65268 1.000 51.92229 142 TYR B O 1
ATOM 1942 N N . GLN B 1 98 ? 5.22480 29.94593 -92.89301 1.000 51.39999 143 GLN B N 1
ATOM 1943 C CA . GLN B 1 98 ? 4.55629 29.92092 -91.59934 1.000 46.07809 143 GLN B CA 1
ATOM 1944 C C . GLN B 1 98 ? 5.57513 29.64621 -90.50508 1.000 48.54146 143 GLN B C 1
ATOM 1945 O O . GLN B 1 98 ? 6.56897 28.94561 -90.72101 1.000 44.00050 143 GLN B O 1
ATOM 1951 N N . LEU B 1 99 ? 5.30796 30.19415 -89.32167 1.000 43.96852 144 LEU B N 1
ATOM 1952 C CA . LEU B 1 99 ? 6.10143 29.93911 -88.12658 1.000 45.93186 144 LEU B CA 1
ATOM 1953 C C . LEU B 1 99 ? 5.23234 29.20356 -87.11490 1.000 46.11198 144 LEU B C 1
ATOM 1954 O O . LEU B 1 99 ? 4.15538 29.69106 -86.75072 1.000 42.03019 144 LEU B O 1
ATOM 1959 N N . SER B 1 100 ? 5.69448 28.03992 -86.66522 1.000 38.03798 145 SER B N 1
ATOM 1960 C CA . SER B 1 100 ? 5.07136 27.34152 -85.54935 1.000 42.15862 145 SER B CA 1
ATOM 1961 C C . SER B 1 100 ? 5.89212 27.57331 -84.28912 1.000 43.98555 145 SER B C 1
ATOM 1962 O O . SER B 1 100 ? 7.12557 27.60048 -84.33508 1.000 44.70856 145 SER B O 1
ATOM 1965 N N . VAL B 1 101 ? 5.20541 27.75001 -83.16558 1.000 35.36457 146 VAL B N 1
ATOM 1966 C CA . VAL B 1 101 ? 5.88324 27.94161 -81.88899 1.000 44.58571 146 VAL B CA 1
ATOM 1967 C C . VAL B 1 101 ? 5.01794 27.34367 -80.78827 1.000 39.58494 146 VAL B C 1
ATOM 1968 O O . VAL B 1 101 ? 3.80951 27.58913 -80.72696 1.000 41.40075 146 VAL B O 1
ATOM 1972 N N . ASN B 1 102 ? 5.63753 26.54451 -79.93156 1.000 36.83927 147 ASN B N 1
ATOM 1973 C CA . ASN B 1 102 ? 4.95069 25.84138 -78.86191 1.000 37.85819 147 ASN B CA 1
ATOM 1974 C C . ASN B 1 102 ? 5.13065 26.56927 -77.53237 1.000 40.72951 147 ASN B C 1
ATOM 1975 O O . ASN B 1 102 ? 6.03496 27.39282 -77.36247 1.000 42.07166 147 ASN B O 1
ATOM 1980 N N . ASN B 1 103 ? 4.24830 26.24393 -76.58420 1.000 43.63466 148 ASN B N 1
ATOM 1981 C CA . ASN B 1 103 ? 4.37754 26.67401 -75.18903 1.000 44.25938 148 ASN B CA 1
ATOM 1982 C C . ASN B 1 103 ? 4.31746 28.19672 -75.06640 1.000 42.95124 148 ASN B C 1
ATOM 1983 O O . ASN B 1 103 ? 5.10828 28.82203 -74.35721 1.000 47.03342 148 ASN B O 1
ATOM 1988 N N . VAL B 1 104 ? 3.36554 28.78705 -75.77602 1.000 42.98111 149 VAL B N 1
ATOM 1989 C CA . VAL B 1 104 ? 3.08102 30.21283 -75.71498 1.000 38.30640 149 VAL B CA 1
ATOM 1990 C C . VAL B 1 104 ? 2.08757 30.44711 -74.58952 1.000 38.55261 149 VAL B C 1
ATOM 1991 O O . VAL B 1 104 ? 1.19683 29.62281 -74.35802 1.000 41.54807 149 VAL B O 1
ATOM 1995 N N . SER B 1 105 ? 2.22445 31.57208 -73.88932 1.000 32.71932 150 SER B N 1
ATOM 1996 C CA . SER B 1 105 ? 1.26490 31.93995 -72.86202 1.000 39.01810 150 SER B CA 1
ATOM 1997 C C . SER B 1 105 ? 0.96665 33.43110 -72.92980 1.000 41.33984 150 SER B C 1
ATOM 1998 O O . SER B 1 105 ? 1.56631 34.18450 -73.70388 1.000 41.10674 150 SER B O 1
ATOM 2001 N N . PHE B 1 106 ? 0.00504 33.83838 -72.10735 1.000 41.08595 151 PHE B N 1
ATOM 2002 C CA . PHE B 1 106 ? -0.33453 35.23259 -71.88270 1.000 38.96995 151 PHE B CA 1
ATOM 2003 C C . PHE B 1 106 ? -0.55131 35.41386 -70.39118 1.000 39.60174 151 PHE B C 1
ATOM 2004 O O . PHE B 1 106 ? -1.04111 34.50735 -69.71313 1.000 43.08351 151 PHE B O 1
ATOM 2012 N N . ASN B 1 107 ? -0.18055 36.58373 -69.88309 1.000 41.41248 152 ASN B N 1
ATOM 2013 C CA . ASN B 1 107 ? -0.42517 36.95359 -68.48995 1.000 37.30172 152 ASN B CA 1
ATOM 2014 C C . ASN B 1 107 ? -1.45168 38.08150 -68.49697 1.000 42.49576 152 ASN B C 1
ATOM 2015 O O . ASN B 1 107 ? -1.11513 39.23843 -68.76543 1.000 41.72701 152 ASN B O 1
ATOM 2020 N N . PHE B 1 108 ? -2.70160 37.74159 -68.19512 1.000 40.36865 153 PHE B N 1
ATOM 2021 C CA . PHE B 1 108 ? -3.79628 38.70034 -68.24688 1.000 41.81089 153 PHE B CA 1
ATOM 2022 C C . PHE B 1 108 ? -4.02744 39.43417 -66.92905 1.000 44.55173 153 PHE B C 1
ATOM 2023 O O . PHE B 1 108 ? -4.92658 40.27739 -66.86196 1.000 50.37413 153 PHE B O 1
ATOM 2031 N N . GLY B 1 109 ? -3.24628 39.15018 -65.89305 1.000 35.86396 154 GLY B N 1
ATOM 2032 C CA A GLY B 1 109 ? -3.34918 39.86934 -64.64078 0.828 40.03932 154 GLY B CA 1
ATOM 2033 C CA B GLY B 1 109 ? -3.34830 39.86832 -64.64028 0.172 40.26630 154 GLY B CA 1
ATOM 2034 C C . GLY B 1 109 ? -4.33032 39.23189 -63.67038 1.000 38.27667 154 GLY B C 1
ATOM 2035 O O . GLY B 1 109 ? -5.25896 38.52117 -64.04801 1.000 40.81630 154 GLY B O 1
ATOM 2036 N N . THR B 1 110 ? -4.11250 39.51155 -62.38229 1.000 38.21703 155 THR B N 1
ATOM 2037 C CA . THR B 1 110 ? -4.96001 38.93610 -61.34296 1.000 43.80698 155 THR B CA 1
ATOM 2038 C C . THR B 1 110 ? -6.39787 39.43003 -61.41857 1.000 46.29158 155 THR B C 1
ATOM 2039 O O . THR B 1 110 ? -7.29139 38.77234 -60.87377 1.000 41.36761 155 THR B O 1
ATOM 2043 N N . ALA B 1 111 ? -6.64357 40.57165 -62.06760 1.000 39.60568 156 ALA B N 1
ATOM 2044 C CA . ALA B 1 111 ? -8.01682 41.01386 -62.27447 1.000 42.78280 156 ALA B CA 1
ATOM 2045 C C . ALA B 1 111 ? -8.77628 40.08973 -63.21458 1.000 45.61109 156 ALA B C 1
ATOM 2046 O O . ALA B 1 111 ? -10.01126 40.10834 -63.22072 1.000 51.81414 156 ALA B O 1
ATOM 2048 N N . ASN B 1 112 ? -8.06636 39.27991 -64.00070 1.000 49.29929 157 ASN B N 1
ATOM 2049 C CA . ASN B 1 112 ? -8.66783 38.35972 -64.95753 1.000 46.68526 157 ASN B CA 1
ATOM 2050 C C . ASN B 1 112 ? -8.44630 36.90527 -64.55383 1.000 51.19120 157 ASN B C 1
ATOM 2051 O O . ASN B 1 112 ? -8.31035 36.02776 -65.41131 1.000 52.46233 157 ASN B O 1
ATOM 2056 N N . ALA B 1 113 ? -8.40687 36.64119 -63.25148 1.000 42.72772 158 ALA B N 1
ATOM 2057 C CA . ALA B 1 113 ? -8.10571 35.31767 -62.73158 1.000 49.50054 158 ALA B CA 1
ATOM 2058 C C . ALA B 1 113 ? -9.36306 34.45988 -62.65895 1.000 48.07913 158 ALA B C 1
ATOM 2059 O O . ALA B 1 113 ? -10.47210 34.96218 -62.45746 1.000 49.70908 158 ALA B O 1
ATOM 2061 N N . ASN B 1 114 ? -9.17184 33.15178 -62.84008 1.000 51.01053 159 ASN B N 1
ATOM 2062 C CA . ASN B 1 114 ? -10.21106 32.13397 -62.67810 1.000 55.58305 159 ASN B CA 1
ATOM 2063 C C . ASN B 1 114 ? -11.35440 32.28621 -63.67427 1.000 56.57887 159 ASN B C 1
ATOM 2064 O O . ASN B 1 114 ? -12.45105 31.76699 -63.44416 1.000 64.47784 159 ASN B O 1
ATOM 2069 N N . LYS B 1 115 ? -11.13435 32.98862 -64.77938 1.000 55.23206 160 LYS B N 1
ATOM 2070 C CA . LYS B 1 115 ? -12.14289 33.05048 -65.82328 1.000 56.09388 160 LYS B CA 1
ATOM 2071 C C . LYS B 1 115 ? -12.13615 31.75622 -66.62642 1.000 57.87638 160 LYS B C 1
ATOM 2072 O O . LYS B 1 115 ? -11.11551 31.06969 -66.73089 1.000 54.69576 160 LYS B O 1
ATOM 2078 N N . LYS B 1 116 ? -13.29580 31.42024 -67.18621 1.000 61.44143 161 LYS B N 1
ATOM 2079 C CA . LYS B 1 116 ? -13.47248 30.18626 -67.93569 1.000 67.66627 161 LYS B CA 1
ATOM 2080 C C . LYS B 1 116 ? -14.09101 30.49449 -69.28968 1.000 55.05175 161 LYS B C 1
ATOM 2081 O O . LYS B 1 116 ? -14.82843 31.47192 -69.44407 1.000 65.03520 161 LYS B O 1
ATOM 2087 N N . ASN B 1 117 ? -13.78232 29.64412 -70.26885 1.000 59.85013 162 ASN B N 1
ATOM 2088 C CA . ASN B 1 117 ? -14.34832 29.74662 -71.61469 1.000 62.50796 162 ASN B CA 1
ATOM 2089 C C . ASN B 1 117 ? -14.07850 31.11970 -72.22913 1.000 58.59642 162 ASN B C 1
ATOM 2090 O O . ASN B 1 117 ? -14.98540 31.80418 -72.70319 1.000 61.12475 162 ASN B O 1
ATOM 2095 N N . ILE B 1 118 ? -12.81579 31.52884 -72.20134 1.000 59.69797 163 ILE B N 1
ATOM 2096 C CA . ILE B 1 118 ? -12.37515 32.72754 -72.90355 1.000 63.84959 163 ILE B CA 1
ATOM 2097 C C . ILE B 1 118 ? -12.05467 32.33457 -74.33788 1.000 56.23963 163 ILE B C 1
ATOM 2098 O O . ILE B 1 118 ? -11.25475 31.42363 -74.57718 1.000 54.65352 163 ILE B O 1
ATOM 2103 N N . THR B 1 119 ? -12.67950 33.01197 -75.29277 1.000 60.81617 164 THR B N 1
ATOM 2104 C CA . THR B 1 119 ? -12.49036 32.69129 -76.69936 1.000 58.50178 164 THR B CA 1
ATOM 2105 C C . THR B 1 119 ? -11.31275 33.47866 -77.26027 1.000 53.03290 164 THR B C 1
ATOM 2106 O O . THR B 1 119 ? -11.26099 34.70734 -77.14385 1.000 57.02360 164 THR B O 1
ATOM 2110 N N . LEU B 1 120 ? -10.36689 32.76294 -77.85656 1.000 53.72746 165 LEU B N 1
ATOM 2111 C CA . LEU B 1 120 ? -9.21592 33.36207 -78.51673 1.000 52.10256 165 LEU B CA 1
ATOM 2112 C C . LEU B 1 120 ? -9.46488 33.34844 -80.01667 1.000 54.52266 165 LEU B C 1
ATOM 2113 O O . LEU B 1 120 ? -9.70739 32.28479 -80.59408 1.000 49.28065 165 LEU B O 1
ATOM 2118 N N . THR B 1 121 ? -9.42048 34.52275 -80.63883 1.000 54.06670 166 THR B N 1
ATOM 2119 C CA . THR B 1 121 ? -9.50388 34.64492 -82.08542 1.000 57.45407 166 THR B CA 1
ATOM 2120 C C . THR B 1 121 ? -8.32680 35.47897 -82.57048 1.000 57.42618 166 THR B C 1
ATOM 2121 O O . THR B 1 121 ? -7.58328 36.06351 -81.77726 1.000 50.10107 166 THR B O 1
ATOM 2125 N N . SER B 1 122 ? -8.15758 35.53858 -83.88920 1.000 49.19623 167 SER B N 1
ATOM 2126 C CA . SER B 1 122 ? -7.05188 36.29030 -84.46542 1.000 52.02011 167 SER B CA 1
ATOM 2127 C C . SER B 1 122 ? -7.55443 37.11590 -85.63618 1.000 56.41905 167 SER B C 1
ATOM 2128 O O . SER B 1 122 ? -8.27843 36.60449 -86.49538 1.000 62.50378 167 SER B O 1
ATOM 2131 N N . SER B 1 123 ? -7.15763 38.38607 -85.67439 1.000 53.02532 168 SER B N 1
ATOM 2132 C CA . SER B 1 123 ? -7.60979 39.29144 -86.71923 1.000 49.86909 168 SER B CA 1
ATOM 2133 C C . SER B 1 123 ? -6.72251 39.28370 -87.95866 1.000 51.76005 168 SER B C 1
ATOM 2134 O O . SER B 1 123 ? -7.06269 39.95386 -88.93839 1.000 43.11695 168 SER B O 1
ATOM 2137 N N . ASN B 1 124 ? -5.60105 38.55540 -87.95446 1.000 47.86183 169 ASN B N 1
ATOM 2138 C CA . ASN B 1 124 ? -4.72339 38.55935 -89.12212 1.000 50.67868 169 ASN B CA 1
ATOM 2139 C C . ASN B 1 124 ? -4.00910 37.21683 -89.27849 1.000 46.90897 169 ASN B C 1
ATOM 2140 O O . ASN B 1 124 ? -2.81284 37.16597 -89.58426 1.000 43.00937 169 ASN B O 1
ATOM 2145 N N . GLY B 1 125 ? -4.73441 36.11846 -89.08087 1.000 45.72661 170 GLY B N 1
ATOM 2146 C CA . GLY B 1 125 ? -4.30480 34.82279 -89.57496 1.000 46.26075 170 GLY B CA 1
ATOM 2147 C C . GLY B 1 125 ? -3.55054 33.92102 -88.61958 1.000 46.99541 170 GLY B C 1
ATOM 2148 O O . GLY B 1 125 ? -3.08929 32.85772 -89.04613 1.000 46.55170 170 GLY B O 1
ATOM 2149 N N . VAL B 1 126 ? -3.39947 34.30215 -87.35134 1.000 45.49817 171 VAL B N 1
ATOM 2150 C CA . VAL B 1 126 ? -2.77612 33.40517 -86.38643 1.000 43.79642 171 VAL B CA 1
ATOM 2151 C C . VAL B 1 126 ? -3.73275 32.25951 -86.08815 1.000 44.67887 171 VAL B C 1
ATOM 2152 O O . VAL B 1 126 ? -4.94672 32.46262 -85.94794 1.000 45.01827 171 VAL B O 1
ATOM 2156 N N . GLN B 1 127 ? -3.19460 31.04341 -86.00846 1.000 40.85462 172 GLN B N 1
ATOM 2157 C CA . GLN B 1 127 ? -3.99075 29.85187 -85.76024 1.000 44.72675 172 GLN B CA 1
ATOM 2158 C C . GLN B 1 127 ? -3.51010 29.14558 -84.49871 1.000 47.14343 172 GLN B C 1
ATOM 2159 O O . GLN B 1 127 ? -2.35397 29.27709 -84.08514 1.000 42.32759 172 GLN B O 1
ATOM 2165 N N . PHE B 1 128 ? -4.41812 28.37604 -83.90082 1.000 48.24298 173 PHE B N 1
ATOM 2166 C CA . PHE B 1 128 ? -4.19779 27.72039 -82.61899 1.000 41.86254 173 PHE B CA 1
ATOM 2167 C C . P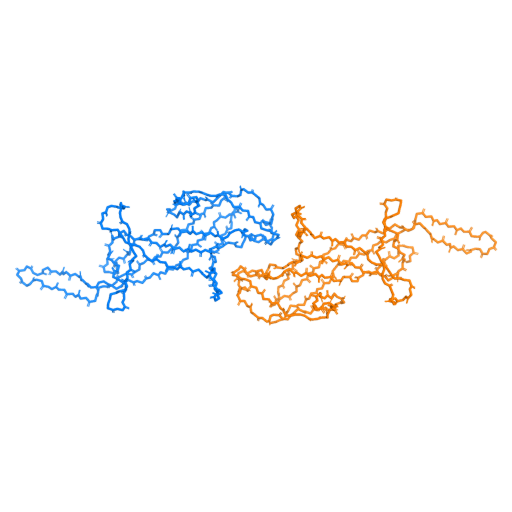HE B 1 128 ? -4.32832 26.21249 -82.78612 1.000 47.33776 173 PHE B C 1
ATOM 2168 O O . PHE B 1 128 ? -5.28640 25.73184 -83.40151 1.000 48.77943 173 PHE B O 1
ATOM 2176 N N . ARG B 1 129 ? -3.36667 25.47221 -82.23958 1.000 40.77706 174 ARG B N 1
ATOM 2177 C CA . ARG B 1 129 ? -3.36096 24.01986 -82.35830 1.000 48.04575 174 ARG B CA 1
ATOM 2178 C C . ARG B 1 129 ? -4.34335 23.40269 -81.36897 1.000 53.04094 174 ARG B C 1
ATOM 2179 O O . ARG B 1 129 ? -4.35534 23.76303 -80.18699 1.000 53.41444 174 ARG B O 1
ATOM 2187 N N . GLU B 1 130 ? -5.16385 22.47128 -81.85680 1.000 52.41652 175 GLU B N 1
ATOM 2188 C CA . GLU B 1 130 ? -6.13640 21.77267 -81.02385 1.000 54.40363 175 GLU B CA 1
ATOM 2189 C C . GLU B 1 130 ? -6.64132 20.55025 -81.77650 1.000 60.08818 175 GLU B C 1
ATOM 2190 O O . GLU B 1 130 ? -7.09945 20.67325 -82.91702 1.000 52.62797 175 GLU B O 1
ATOM 2196 N N . ASN B 1 131 ? -6.54588 19.37898 -81.13758 1.000 60.52300 176 ASN B N 1
ATOM 2197 C CA . ASN B 1 131 ? -7.10251 18.12430 -81.65886 1.000 60.82502 176 ASN B CA 1
ATOM 2198 C C . ASN B 1 131 ? -6.58079 17.80761 -83.06032 1.000 53.36046 176 ASN B C 1
ATOM 2199 O O . ASN B 1 131 ? -7.33407 17.42739 -83.95940 1.000 64.14778 176 ASN B O 1
ATOM 2204 N N . GLY B 1 132 ? -5.27210 17.96462 -83.24269 1.000 57.38218 177 GLY B N 1
ATOM 2205 C CA . GLY B 1 132 ? -4.66931 17.67748 -84.52919 1.000 47.47149 177 GLY B CA 1
ATOM 2206 C C . GLY B 1 132 ? -5.10495 18.58193 -85.66070 1.000 59.15586 177 GLY B C 1
ATOM 2207 O O . GLY B 1 132 ? -4.96108 18.20690 -86.82915 1.000 59.42457 177 GLY B O 1
ATOM 2208 N N . GLN B 1 133 ? -5.64245 19.76172 -85.35252 1.000 50.75032 178 GLN B N 1
ATOM 2209 C CA . GLN B 1 133 ? -6.05520 20.72515 -86.36242 1.000 51.97912 178 GLN B CA 1
ATOM 2210 C C . GLN B 1 133 ? -5.57164 22.11682 -85.98246 1.000 50.84575 178 GLN B C 1
ATOM 2211 O O . GLN B 1 133 ? -5.55377 22.47968 -84.80309 1.000 47.82817 178 GLN B O 1
ATOM 2217 N N . TRP B 1 134 ? -5.17919 22.89182 -86.98896 1.000 55.98541 179 TRP B N 1
ATOM 2218 C CA . TRP B 1 134 ? -4.98020 24.32214 -86.81031 1.000 49.59869 179 TRP B CA 1
ATOM 2219 C C . TRP B 1 134 ? -6.33879 25.00853 -86.84574 1.000 48.53097 179 TRP B C 1
ATOM 2220 O O . TRP B 1 134 ? -7.11329 24.82027 -87.78884 1.000 51.99375 179 TRP B O 1
ATOM 2231 N N . LYS B 1 135 ? -6.63526 25.79363 -85.81791 1.000 47.08301 180 LYS B N 1
ATOM 2232 C CA . LYS B 1 135 ? -7.95454 26.38134 -85.65726 1.000 49.22629 180 LYS B CA 1
ATOM 2233 C C . LYS B 1 135 ? -7.84226 27.89603 -85.59535 1.000 53.49636 180 LYS B C 1
ATOM 2234 O O . LYS B 1 135 ? -6.84073 28.44219 -85.12162 1.000 53.85537 180 LYS B O 1
ATOM 2240 N N . ASP B 1 136 ? -8.88965 28.56944 -86.06230 1.000 52.19848 181 ASP B N 1
ATOM 2241 C CA . ASP B 1 136 ? -8.96722 30.02033 -85.99059 1.000 55.86080 181 ASP B CA 1
ATOM 2242 C C . ASP B 1 136 ? -9.51100 30.51276 -84.65865 1.000 55.08667 181 ASP B C 1
ATOM 2243 O O . ASP B 1 136 ? -9.47342 31.72032 -84.40057 1.000 58.36080 181 ASP B O 1
ATOM 2248 N N . SER B 1 137 ? -10.00591 29.61511 -83.80906 1.000 55.45862 182 SER B N 1
ATOM 2249 C CA . SER B 1 137 ? -10.58207 30.01344 -82.53432 1.000 48.67045 182 SER B CA 1
ATOM 2250 C C . SER B 1 137 ? -10.52128 28.84359 -81.56342 1.000 57.47127 182 SER B C 1
ATOM 2251 O O . SER B 1 137 ? -10.83084 27.70890 -81.93287 1.000 62.22544 182 SER B O 1
ATOM 2254 N N . ILE B 1 138 ? -10.11577 29.13023 -80.32257 1.000 55.79810 183 ILE B N 1
ATOM 2255 C CA . ILE B 1 138 ? -10.09278 28.14877 -79.24459 1.000 51.74057 183 ILE B CA 1
ATOM 2256 C C . ILE B 1 138 ? -10.52674 28.81875 -77.94719 1.000 59.17356 183 ILE B C 1
ATOM 2257 O O . ILE B 1 138 ? -10.43804 30.03856 -77.78423 1.000 55.60544 183 ILE B O 1
ATOM 2262 N N . LYS B 1 139 ? -11.00165 27.99679 -77.01718 1.000 50.48297 184 LYS B N 1
ATOM 2263 C CA . LYS B 1 139 ? -11.39822 28.45423 -75.69444 1.000 58.18703 184 LYS B CA 1
ATOM 2264 C C . LYS B 1 139 ? -10.30595 28.09527 -74.69798 1.000 54.68579 184 LYS B C 1
ATOM 2265 O O . LYS B 1 139 ? -9.77355 26.98099 -74.72733 1.000 55.99376 184 LYS B O 1
ATOM 2271 N N . VAL B 1 140 ? -9.96027 29.04818 -73.83394 1.000 53.88506 185 VAL B N 1
ATOM 2272 C CA . VAL B 1 140 ? -8.93514 28.86048 -72.81851 1.000 54.47878 185 VAL B CA 1
ATOM 2273 C C . VAL B 1 140 ? -9.48243 29.34835 -71.48500 1.000 52.98681 185 VAL B C 1
ATOM 2274 O O . VAL B 1 140 ? -10.55712 2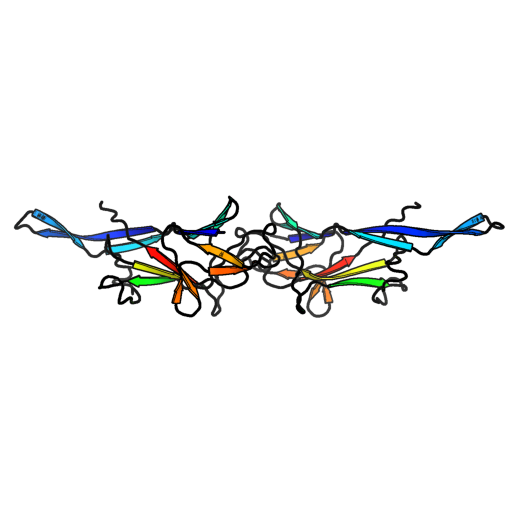9.94329 -71.40442 1.000 52.63695 185 VAL B O 1
ATOM 2278 N N . SER B 1 141 ? -8.71120 29.09998 -70.43192 1.000 53.51021 186 SER B N 1
ATOM 2279 C CA . SER B 1 141 ? -9.05188 29.56983 -69.10049 1.000 54.21446 186 SER B CA 1
ATOM 2280 C C . SER B 1 141 ? -7.79718 30.11144 -68.42900 1.000 48.40165 186 SER B C 1
ATOM 2281 O O . SER B 1 141 ? -6.67071 29.78712 -68.81564 1.000 50.20379 186 SER B O 1
ATOM 2284 N N . THR B 1 142 ? -8.00118 30.94654 -67.41505 1.000 45.88771 187 THR B N 1
ATOM 2285 C CA . THR B 1 142 ? -6.90327 31.51557 -66.65009 1.000 48.46573 187 THR B CA 1
ATOM 2286 C C . THR B 1 142 ? -6.90368 30.94610 -65.23722 1.000 47.31253 187 THR B C 1
ATOM 2287 O O . THR B 1 142 ? -7.95356 30.58702 -64.69688 1.000 49.39541 187 THR B O 1
ATOM 2291 N N . ASP B 1 143 ? -5.71167 30.85385 -64.64744 1.000 46.55005 188 ASP B N 1
ATOM 2292 C CA . ASP B 1 143 ? -5.55656 30.28130 -63.31815 1.000 41.56085 188 ASP B CA 1
ATOM 2293 C C . ASP B 1 143 ? -5.77262 31.37803 -62.27242 1.000 41.57370 188 ASP B C 1
ATOM 2294 O O . ASP B 1 143 ? -6.35059 32.42831 -62.56530 1.000 45.14201 188 ASP B O 1
ATOM 2299 N N . GLN B 1 144 ? -5.29817 31.15017 -61.04502 1.000 44.61612 189 GLN B N 1
ATOM 2300 C CA . GLN B 1 144 ? -5.50615 32.10164 -59.95891 1.000 42.79373 189 GLN B CA 1
ATOM 2301 C C . GLN B 1 144 ? -4.72355 33.39334 -60.15567 1.000 45.03609 189 GLN B C 1
ATOM 2302 O O . GLN B 1 144 ? -5.04231 34.39970 -59.51306 1.000 42.68386 189 GLN B O 1
ATOM 2308 N N . ASN B 1 145 ? -3.71112 33.38980 -61.02209 1.000 42.54947 190 ASN B N 1
ATOM 2309 C CA . ASN B 1 145 ? -2.91701 34.57802 -61.29549 1.000 40.57095 190 ASN B CA 1
ATOM 2310 C C . ASN B 1 145 ? -3.40415 35.35928 -62.50633 1.000 38.13751 190 ASN B C 1
ATOM 2311 O O . ASN B 1 145 ? -2.94376 36.48514 -62.72332 1.000 44.10192 190 ASN B O 1
ATOM 2316 N N . GLY B 1 146 ? -4.31403 34.80007 -63.29605 1.000 43.79057 191 GLY B N 1
ATOM 2317 C CA . GLY B 1 146 ? -4.70094 35.41120 -64.54890 1.000 46.62659 191 GLY B CA 1
ATOM 2318 C C . GLY B 1 146 ? -3.91572 34.95007 -65.75898 1.000 47.08157 191 GLY B C 1
ATOM 2319 O O . GLY B 1 146 ? -4.16083 35.45264 -66.86402 1.000 46.59772 191 GLY B O 1
ATOM 2320 N N . ALA B 1 147 ? -2.97887 34.02053 -65.59414 1.000 40.49280 192 ALA B N 1
ATOM 2321 C CA . ALA B 1 147 ? -2.25648 33.47698 -66.73520 1.000 46.03606 192 ALA B CA 1
ATOM 2322 C C . ALA B 1 147 ? -3.06648 32.37070 -67.39622 1.000 46.26441 192 ALA B C 1
ATOM 2323 O O . ALA B 1 147 ? -3.81520 31.64430 -66.73679 1.000 43.73347 192 ALA B O 1
ATOM 2325 N N . VAL B 1 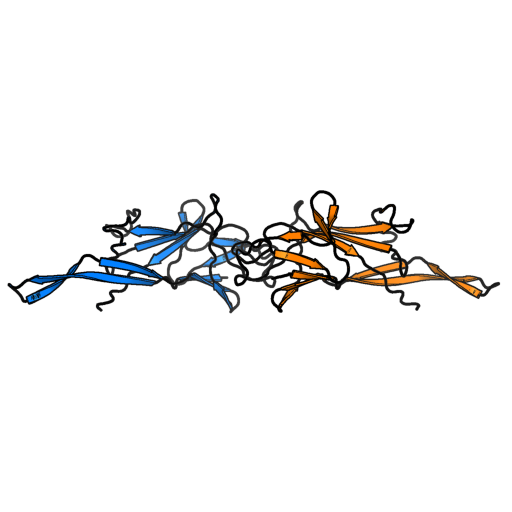148 ? -2.91813 32.25126 -68.71753 1.000 47.10431 193 VAL B N 1
ATOM 2326 C CA . VAL B 1 148 ? -3.53479 31.13676 -69.42763 1.000 43.17939 193 VAL B CA 1
ATOM 2327 C C . VAL B 1 148 ? -3.01355 29.83444 -68.83776 1.000 41.67091 193 VAL B C 1
ATOM 2328 O O . VAL B 1 148 ? -1.79986 29.64013 -68.69576 1.000 40.63782 193 VAL B O 1
ATOM 2332 N N . SER B 1 149 ? -3.93451 28.94082 -68.46542 1.000 42.59347 194 SER B N 1
ATOM 2333 C CA . SER B 1 149 ? -3.54615 27.75081 -67.71223 1.000 46.68728 194 SER B CA 1
ATOM 2334 C C . SER B 1 149 ? -2.93589 26.67081 -68.59488 1.000 48.87379 194 SER B C 1
ATOM 2335 O O . SER B 1 149 ? -2.15078 25.85079 -68.10772 1.000 52.80645 194 SER B O 1
ATOM 2338 N N . GLN B 1 150 ? -3.27054 26.65085 -69.87481 1.000 54.45449 195 GLN B N 1
ATOM 2339 C CA . GLN B 1 150 ? -2.73020 25.63740 -70.76016 1.000 53.24607 195 GLN B CA 1
ATOM 2340 C C . GLN B 1 150 ? -1.72090 26.25047 -71.72521 1.000 56.21739 195 GLN B C 1
ATOM 2341 O O . GLN B 1 150 ? -1.90110 27.39114 -72.16640 1.000 51.92020 195 GLN B O 1
ATOM 2347 N N . PRO B 1 151 ? -0.65379 25.52967 -72.06504 1.000 52.27933 196 PRO B N 1
ATOM 2348 C CA . PRO B 1 151 ? 0.27925 26.03733 -73.07759 1.000 49.62135 196 PRO B CA 1
ATOM 2349 C C . PRO B 1 151 ? -0.39777 26.14404 -74.43610 1.000 48.99571 196 PRO B C 1
ATOM 2350 O O . PRO B 1 151 ? -1.19926 25.28924 -74.81957 1.000 42.36724 196 PRO B O 1
ATOM 2354 N N . LEU B 1 152 ? -0.07640 27.21323 -75.15858 1.000 41.71601 197 LEU B N 1
ATOM 2355 C CA . LEU B 1 152 ? -0.58855 27.42758 -76.50488 1.000 46.53901 197 LEU B CA 1
ATOM 2356 C C . LEU B 1 152 ? 0.49127 27.12406 -77.53260 1.000 38.62442 197 LEU B C 1
ATOM 2357 O O . LEU B 1 152 ? 1.67016 27.42338 -77.32052 1.000 37.56984 197 LEU B O 1
ATOM 2362 N N . THR B 1 153 ? 0.08238 26.51546 -78.64098 1.000 41.67201 198 THR B N 1
ATOM 2363 C CA . THR B 1 153 ? 0.93039 26.34889 -79.81279 1.000 39.49414 198 THR B CA 1
ATOM 2364 C C . THR B 1 153 ? 0.30704 27.15008 -80.94500 1.000 42.16659 198 THR B C 1
ATOM 2365 O O . THR B 1 153 ? -0.87513 26.96763 -81.25528 1.000 40.41698 198 THR B O 1
ATOM 2369 N N . LEU B 1 154 ? 1.09107 28.04315 -81.54260 1.000 39.28333 199 LEU B N 1
ATOM 2370 C CA . LEU B 1 154 ? 0.59822 28.96651 -82.55255 1.000 39.08601 199 LEU B CA 1
ATOM 2371 C C . LEU B 1 154 ? 1.22227 28.67426 -83.90996 1.000 40.24483 199 LEU B C 1
ATOM 2372 O O . LEU B 1 154 ? 2.35616 28.19390 -84.00661 1.000 38.07788 199 LEU B O 1
ATOM 2377 N N . LEU B 1 155 ? 0.46162 28.97207 -84.95754 1.000 35.22929 200 LEU B N 1
ATOM 2378 C CA . LEU B 1 155 ? 0.96445 29.02189 -86.32303 1.000 44.40106 200 LEU B CA 1
ATOM 2379 C C . LEU B 1 155 ? 0.86447 30.46700 -86.79168 1.000 39.82393 200 LEU B C 1
ATOM 2380 O O . LEU B 1 155 ? -0.23021 31.04130 -86.80282 1.000 38.06677 200 LEU B O 1
ATOM 2385 N N . ILE B 1 156 ? 1.99567 31.05191 -87.15661 1.000 42.42273 201 ILE B N 1
ATOM 2386 C CA . ILE B 1 156 ? 2.08707 32.47014 -87.49427 1.000 44.42775 201 ILE B CA 1
ATOM 2387 C C . ILE B 1 156 ? 2.46971 32.59063 -88.96543 1.000 42.79203 201 ILE B C 1
ATOM 2388 O O . ILE B 1 156 ? 3.57677 32.18895 -89.34674 1.000 45.12356 201 ILE B O 1
ATOM 2393 N N . PRO B 1 157 ? 1.60722 33.13520 -89.81566 1.000 46.25791 202 PRO B N 1
ATOM 2394 C CA . PRO B 1 157 ? 1.99900 33.39358 -91.20354 1.000 54.85325 202 PRO B CA 1
ATOM 2395 C C . PRO B 1 157 ? 2.86933 34.63523 -91.29109 1.000 49.43579 202 PRO B C 1
ATOM 2396 O O . PRO B 1 157 ? 2.70936 35.58621 -90.52454 1.000 50.07542 202 PRO B O 1
ATOM 2400 N N . ILE B 1 158 ? 3.81950 34.61596 -92.22562 1.000 54.27545 203 ILE B N 1
ATOM 2401 C CA . ILE B 1 158 ? 4.67952 35.77552 -92.44487 1.000 60.39744 203 ILE B CA 1
ATOM 2402 C C . ILE B 1 158 ? 4.90259 35.95118 -93.94333 1.000 58.03406 203 ILE B C 1
ATOM 2403 O O . ILE B 1 158 ? 5.14208 34.98192 -94.67152 1.000 55.28470 203 ILE B O 1
ATOM 2408 N N . THR B 1 159 ? 4.78491 37.19201 -94.40435 1.000 56.24551 204 THR B N 1
ATOM 2409 C CA . THR B 1 159 ? 5.09284 37.55462 -95.78174 1.000 50.60615 204 THR B CA 1
ATOM 2410 C C . THR B 1 159 ? 6.38131 38.35944 -95.78406 1.000 48.03614 204 THR B C 1
ATOM 2411 O O . THR B 1 159 ? 6.39511 39.48588 -95.26453 1.000 52.23047 204 THR B O 1
ATOM 2415 N N . PRO B 1 160 ? 7.48134 37.83946 -96.32681 1.000 46.38416 205 PRO B N 1
ATOM 2416 C CA . PRO B 1 160 ? 8.72049 38.62442 -96.35772 1.000 48.36410 205 PRO B CA 1
ATOM 2417 C C . PRO B 1 160 ? 8.53948 39.88289 -97.19174 1.000 47.25240 205 PRO B C 1
ATOM 2418 O O . PRO B 1 160 ? 7.76677 39.91368 -98.14959 1.000 48.27338 205 PRO B O 1
ATOM 2422 N N . VAL B 1 161 ? 9.24158 40.93936 -96.80078 1.000 53.88239 206 VAL B N 1
ATOM 2423 C CA . VAL B 1 161 ? 9.16625 42.22074 -97.48989 1.000 51.09115 206 VAL B CA 1
ATOM 2424 C C . VAL B 1 161 ? 10.42215 42.37842 -98.33310 1.000 53.76148 206 VAL B C 1
ATOM 2425 O O . VAL B 1 161 ? 11.53866 42.41588 -97.80052 1.000 48.64478 206 VAL B O 1
ATOM 2429 N N . ASP B 1 162 ? 10.23356 42.45102 -99.64993 1.000 59.70864 207 ASP B N 1
ATOM 2430 C CA . ASP B 1 162 ? 11.33593 42.61862 -100.58867 1.000 60.48742 207 ASP B CA 1
ATOM 2431 C C . ASP B 1 162 ? 11.86680 44.04435 -100.51372 1.000 62.00506 207 ASP B C 1
ATOM 2432 O O . ASP B 1 162 ? 11.12000 45.00298 -100.73529 1.000 72.35058 207 ASP B O 1
ATOM 2437 N N . VAL B 1 163 ? 13.16034 44.18779 -100.21289 1.000 57.68349 208 VAL B N 1
ATOM 2438 C CA . VAL B 1 163 ? 13.76376 45.51749 -100.14166 1.000 70.67696 208 VAL B CA 1
ATOM 2439 C C . VAL B 1 163 ? 14.09071 46.10247 -101.50445 1.000 61.72315 208 VAL B C 1
ATOM 2440 O O . VAL B 1 163 ? 14.37307 47.30374 -101.59431 1.000 64.73534 208 VAL B O 1
ATOM 2444 N N . THR B 1 164 ? 14.07835 45.29313 -102.56247 1.000 69.02677 209 THR B N 1
ATOM 2445 C CA . THR B 1 164 ? 14.35163 45.76544 -103.91425 1.000 62.38003 209 THR B CA 1
ATOM 2446 C C . THR B 1 164 ? 13.09321 46.21825 -104.64402 1.000 66.17013 209 THR B C 1
ATOM 2447 O O . THR B 1 164 ? 13.13407 46.41246 -105.86313 1.000 78.34479 209 THR B O 1
ATOM 2451 N N . ASN B 1 165 ? 11.98407 46.39012 -103.93115 1.000 74.85488 210 ASN B N 1
ATOM 2452 C CA . ASN B 1 165 ? 10.73499 46.83081 -104.54058 1.000 80.72665 210 ASN B CA 1
ATOM 2453 C C . ASN B 1 165 ? 10.19656 48.07227 -103.83852 1.000 79.18698 210 ASN B C 1
ATOM 2454 O O . ASN B 1 165 ? 10.45617 48.28811 -102.65436 1.000 77.85993 210 ASN B O 1
#

Secondary structure (DSSP, 8-state):
-EEEEE--EEEEEEEEEEEETTTTEEEEEEEEEEEE--EEEEETTEEEE-EE---SSTT----EEEEESSSSS-EEE---BTTBB---TT--EEEEEEEEE-B--GGGTT--SEEEE-SS--EEEETTEEESEEEE-B-TTSBBSS-EEEEEEE-PEETT-/-EEEEEE--EEEEEEEEEEE-TTT--EEEEEEEEEEE--EEEEETTEEEE-EE---SSTTSPPEEEEEESSTTSSEEE---BTTBB-PPTT--EEEEEEEEE-B--GGGTT---EEEEESSS-EEEETTEEESEEEE-B-TTSBBSS-EEEEEEE-EEETT-

InterPro domains:
  IPR004903 Lactobacillus surface layer protein [PR01729] (85-100)
  IPR004903 Lactobacillus surface layer protein [PR01729] (150-165)
  IPR004903 Lactobacillus surface layer protein [PR01729] (295-309)
  IPR004903 Lactobacillus surface layer protein [PR01729] (337-352)
  IPR004903 Lactobacillus surface layer protein [PR01729] (397-416)
  IPR004903 Lactobacillus surface layer protein [PR01729] (423-440)
  IPR024968 S-layer protein, C-terminal domain, lactobacillus [PF03217] (336-393)
  IPR024968 S-layer protein, C-terminal domain, lactobacillus [PF03217] (394-453)
  IPR055005 S-layer protein, domain II [PF22797] (221-326)
  IPR055006 S-layer protein, N-terminal domain [PF22796] (29-209)

Nearest PDB structures (foldseek):
  7qlh-assembly1_A  TM=9.945E-01  e=1.424E-31  Lactobacillus amylovorus
  8q1o-assembly1_B  TM=9.778E-01  e=4.411E-28  Lactobacillus amylovorus
  7qld-assembly2_A  TM=7.335E-01  e=7.378E-10  Lactobacillus acidophilus
  7qle-assembly2_B  TM=7.281E-01  e=1.936E-09  Lactobacillus acidophilus
  7qlh-assembly1_A  TM=1.006E+00  e=2.087E-32  Lactobacillus amylovorus

Solvent-accessible surface area: 18393 Å² total; per-residue (Å²): 130,1,50,0,30,17,71,24,121,2,70,0,46,25,106,48,77,69,94,65,138,169,105,47,55,85,79,96,38,68,30,26,4,120,57,107,52,67,8,31,0,60,11,109,76,112,83,34,69,19,15,71,21,129,80,116,52,173,88,56,14,174,87,27,21,71,64,14,159,65,64,25,189,85,75,89,45,22,156,129,82,71,57,29,68,60,2,99,37,86,17,129,20,37,12,18,8,35,16,1,10,0,13,2,25,69,94,13,25,60,73,169,112,10,30,0,49,31,83,67,48,2,47,1,99,75,131,45,108,75,96,106,46,20,126,13,33,7,57,23,5,0,5,10,51,126,83,7,37,1,16,11,45,8,98,5,78,29,80,60,165,84,79,0,45,0,37,15,66,25,102,1,57,0,46,28,103,52,76,74,96,66,145,175,112,46,54,74,79,90,46,66,15,23,5,111,59,92,52,66,13,29,0,66,7,89,81,119,85,35,71,18,16,76,24,129,71,111,44,188,91,27,14,141,84,34,23,77,57,14,154,57,60,27,173,76,84,83,68,24,162,114,79,70,53,24,78,58,5,95,41,74,19,122,20,35,13,17,8,38,23,2,10,0,14,2,24,66,94,13,21,67,85,168,113,5,50,0,46,24,76,71,44,2,48,0,104,52,132,51,112,82,73,96,52,15,131,3,30,8,56,23,6,0,5,9,63,68,92,6,41,2,15,10,49,8,93,5,86,34,82,55,170

Foldseek 3Di:
DKAKEWPKAKAKEFPDWDADVVVRDIDGDDIFIDIDGFIWMADPHDIWTKDFADDPDDQGKDKWKWFDPPPPPDIDTQDDDPNGGRADAQGKMKIKIKQIKTQQAQVQAFDWFDKYAYDHDKWWDDPNDTHRIDGFTHHNGRMTDDMIMIMGIYGHDYPVD/DAKAKEWPKAKAKEAPDWDADPVPRDIDGDRMFMDIDGFIWIADPRDIWTKDFACDPDPLGKDKWKWFDDVPPPDIDTQDDDPNGGRADAQGKMKIKIKQIKIQQAQVQAFDWFHKYAYDPDKFWDDPNDTHRIDGFHHHNGRMTPDMIMIIGIYGYDYPVD

B-factor: mean 55.81, std 13.22, range [32.0, 108.77]